Protein AF-A0A3B9XZJ1-F1 (afdb_monomer_lite)

Structure (mmCIF, N/CA/C/O backbone):
data_AF-A0A3B9XZJ1-F1
#
_entry.id   AF-A0A3B9XZJ1-F1
#
loop_
_atom_site.group_PDB
_atom_site.id
_atom_site.type_symbol
_atom_site.label_atom_id
_atom_site.label_alt_id
_atom_site.label_comp_id
_atom_site.label_asym_id
_atom_site.label_entity_id
_atom_site.label_seq_id
_atom_site.pdbx_PDB_ins_code
_atom_site.Cartn_x
_atom_site.Cartn_y
_atom_site.Cartn_z
_atom_site.occupancy
_atom_site.B_iso_or_equiv
_atom_site.auth_seq_id
_atom_site.auth_comp_id
_atom_site.auth_asym_id
_atom_site.auth_atom_id
_atom_site.pdbx_PDB_model_num
ATOM 1 N N . MET A 1 1 ? 17.328 -3.281 -9.659 1.00 89.75 1 MET A N 1
ATOM 2 C CA . MET A 1 1 ? 15.924 -3.734 -9.726 1.00 89.75 1 MET A CA 1
ATOM 3 C C . MET A 1 1 ? 15.560 -4.696 -8.601 1.00 89.75 1 MET A C 1
ATOM 5 O O . MET A 1 1 ? 14.500 -4.524 -8.029 1.00 89.75 1 MET A O 1
ATOM 9 N N . GLU A 1 2 ? 16.414 -5.656 -8.232 1.00 94.19 2 GLU A N 1
ATOM 10 C CA . GLU A 1 2 ? 16.095 -6.655 -7.195 1.00 94.19 2 GLU A CA 1
ATOM 11 C C . GLU A 1 2 ? 15.590 -6.077 -5.868 1.00 94.19 2 GLU A C 1
ATOM 13 O O . GLU A 1 2 ? 14.453 -6.341 -5.490 1.00 94.19 2 GLU A O 1
ATOM 18 N N . ARG A 1 3 ? 16.364 -5.189 -5.233 1.00 94.12 3 ARG A N 1
ATOM 19 C CA . ARG A 1 3 ? 15.936 -4.498 -4.004 1.00 94.12 3 ARG A CA 1
ATOM 20 C C . ARG A 1 3 ? 14.656 -3.671 -4.178 1.00 94.12 3 ARG A C 1
ATOM 22 O O . ARG A 1 3 ? 13.879 -3.531 -3.246 1.00 94.12 3 ARG A O 1
ATOM 29 N N . VAL A 1 4 ? 14.434 -3.100 -5.362 1.00 94.94 4 VAL A N 1
ATOM 30 C CA . VAL A 1 4 ? 13.200 -2.350 -5.646 1.00 94.94 4 VAL A CA 1
ATOM 31 C C . VAL A 1 4 ? 12.011 -3.301 -5.710 1.00 94.94 4 VAL A C 1
ATOM 33 O O . VAL A 1 4 ? 10.967 -3.004 -5.145 1.00 94.94 4 VAL A O 1
ATOM 36 N N . TYR A 1 5 ? 12.180 -4.454 -6.353 1.00 95.69 5 TYR A N 1
ATOM 37 C CA . TYR A 1 5 ? 11.147 -5.474 -6.446 1.00 95.69 5 TYR A CA 1
ATOM 38 C C . TYR A 1 5 ? 10.792 -6.058 -5.072 1.00 95.69 5 TYR A C 1
ATOM 40 O O . TYR A 1 5 ? 9.610 -6.173 -4.756 1.00 95.69 5 TYR A O 1
ATOM 48 N N . SER A 1 6 ? 11.789 -6.353 -4.227 1.00 92.31 6 SER A N 1
ATOM 49 C CA . SER A 1 6 ? 11.541 -6.877 -2.876 1.00 92.31 6 SER A CA 1
ATOM 50 C C . SER A 1 6 ? 10.762 -5.890 -2.004 1.00 92.31 6 SER A C 1
ATOM 52 O O . SER A 1 6 ? 9.896 -6.301 -1.245 1.00 92.31 6 SER A O 1
ATOM 54 N N . LEU A 1 7 ? 11.020 -4.588 -2.159 1.00 91.31 7 LEU A N 1
ATOM 55 C CA . LEU A 1 7 ? 10.321 -3.515 -1.443 1.00 91.31 7 LEU A CA 1
ATOM 56 C C . LEU A 1 7 ? 9.005 -3.078 -2.110 1.00 91.31 7 LEU A C 1
ATOM 58 O O . LEU A 1 7 ? 8.330 -2.193 -1.598 1.00 91.31 7 LEU A O 1
ATOM 62 N N . GLY A 1 8 ? 8.659 -3.633 -3.275 1.00 94.06 8 GLY A N 1
ATOM 63 C CA . GLY A 1 8 ? 7.511 -3.185 -4.063 1.00 94.06 8 GLY A CA 1
ATOM 64 C C . GLY A 1 8 ? 7.582 -1.710 -4.481 1.00 94.06 8 GLY A C 1
ATOM 65 O O . GLY A 1 8 ? 6.564 -1.019 -4.515 1.00 94.06 8 GLY A O 1
ATOM 66 N N . GLY A 1 9 ? 8.789 -1.204 -4.746 1.00 94.94 9 GLY A N 1
ATOM 67 C CA . GLY A 1 9 ? 9.051 0.191 -5.101 1.00 94.94 9 GLY A CA 1
ATOM 68 C C . GLY A 1 9 ? 9.010 0.475 -6.607 1.00 94.94 9 GLY A C 1
ATOM 69 O O . GLY A 1 9 ? 8.542 -0.333 -7.411 1.00 94.94 9 GLY A O 1
ATOM 70 N N . ILE A 1 10 ? 9.554 1.634 -6.987 1.00 96.38 10 ILE A N 1
ATOM 71 C CA . ILE A 1 10 ? 9.742 2.058 -8.380 1.00 96.38 10 ILE A CA 1
ATOM 72 C C . ILE A 1 10 ? 11.226 2.138 -8.735 1.00 96.38 10 ILE A C 1
ATOM 74 O O . ILE A 1 10 ? 12.040 2.646 -7.964 1.00 96.38 10 ILE A O 1
ATOM 78 N N . TYR A 1 11 ? 11.579 1.640 -9.918 1.00 96.12 11 TYR A N 1
ATOM 79 C CA . TYR A 1 11 ? 12.884 1.849 -10.529 1.00 96.12 11 TYR A CA 1
ATOM 80 C C . TYR A 1 11 ? 12.719 2.791 -11.718 1.00 96.12 11 TYR A C 1
ATOM 82 O O . TYR A 1 11 ? 12.071 2.437 -12.701 1.00 96.12 11 TYR A O 1
ATOM 90 N N . THR A 1 12 ? 13.305 3.982 -11.629 1.00 94.00 12 THR A N 1
ATOM 91 C CA . THR A 1 12 ? 13.293 4.961 -12.721 1.00 94.00 12 THR A CA 1
ATOM 92 C C . THR A 1 12 ? 14.631 4.929 -13.442 1.00 94.00 12 THR A C 1
ATOM 94 O O . THR A 1 12 ? 15.669 5.198 -12.839 1.00 94.00 12 THR A O 1
ATOM 97 N N . LEU A 1 13 ? 14.608 4.596 -14.729 1.00 89.75 13 LEU A N 1
ATOM 98 C CA . LEU A 1 13 ? 15.771 4.626 -15.603 1.00 89.75 13 LEU A CA 1
ATOM 99 C C . LEU A 1 13 ? 15.683 5.841 -16.525 1.00 89.75 13 LEU A C 1
ATOM 101 O O . LEU A 1 13 ? 14.792 5.912 -17.369 1.00 89.75 13 LEU A O 1
ATOM 105 N N . ASN A 1 14 ? 16.648 6.748 -16.401 1.00 86.62 14 ASN A N 1
ATOM 106 C CA . ASN A 1 14 ? 16.877 7.795 -17.390 1.00 86.62 14 ASN A CA 1
ATOM 107 C C . ASN A 1 14 ? 17.861 7.276 -18.436 1.00 86.62 14 ASN A C 1
ATOM 109 O O . ASN A 1 14 ? 18.993 6.919 -18.099 1.00 86.62 14 ASN A O 1
ATOM 113 N N . LEU A 1 15 ? 17.422 7.211 -19.692 1.00 81.38 15 LEU A N 1
ATOM 114 C CA . LEU A 1 15 ? 18.265 6.815 -20.810 1.00 81.38 15 LEU A CA 1
ATOM 115 C C . LEU A 1 15 ? 18.537 8.018 -21.707 1.00 81.38 15 LEU A C 1
ATOM 117 O O . LEU A 1 15 ? 17.636 8.584 -22.325 1.00 81.38 15 LEU A O 1
ATOM 121 N N . HIS A 1 16 ? 19.814 8.351 -21.809 1.00 79.56 16 HIS A N 1
ATOM 122 C CA . HIS A 1 16 ? 20.317 9.320 -22.762 1.00 79.56 16 HIS A CA 1
ATOM 123 C C . HIS A 1 16 ? 20.375 8.674 -24.160 1.00 79.56 16 HIS A C 1
ATOM 125 O O . HIS A 1 16 ? 21.035 7.632 -24.305 1.00 79.56 16 HIS A O 1
ATOM 131 N N . PRO A 1 17 ? 19.687 9.227 -25.180 1.00 72.44 17 PRO A N 1
ATOM 132 C CA . PRO A 1 17 ? 19.643 8.659 -26.530 1.00 72.44 17 PRO A CA 1
ATOM 133 C C . PRO A 1 17 ? 21.033 8.369 -27.101 1.00 72.44 17 PRO A C 1
ATOM 135 O O . PRO A 1 17 ? 21.252 7.327 -27.719 1.00 72.44 17 PRO A O 1
ATOM 138 N N . GLU A 1 18 ? 22.002 9.235 -26.810 1.00 75.75 18 GLU A N 1
ATOM 13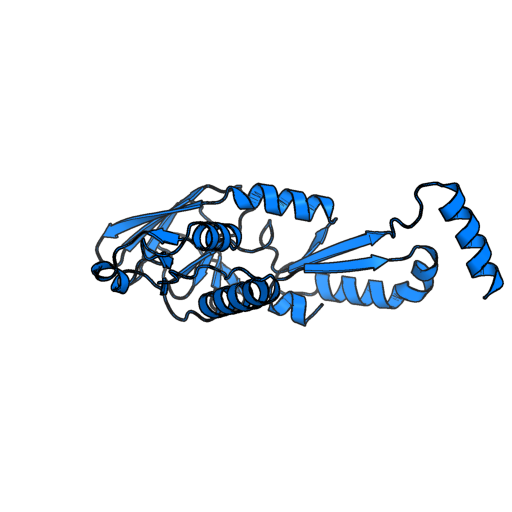9 C CA . GLU A 1 18 ? 23.375 9.142 -27.294 1.00 75.75 18 GLU A CA 1
ATOM 140 C C . GLU A 1 18 ? 24.165 7.964 -26.698 1.00 75.75 18 GLU A C 1
ATOM 142 O O . GLU A 1 18 ? 25.198 7.568 -27.232 1.00 75.75 18 GLU A O 1
ATOM 147 N N . ARG A 1 19 ? 23.663 7.352 -25.618 1.00 72.88 19 ARG A N 1
ATOM 148 C CA . ARG A 1 19 ? 24.242 6.151 -24.989 1.00 72.88 19 ARG A CA 1
ATOM 149 C C . ARG A 1 19 ? 23.364 4.915 -25.146 1.00 72.88 19 ARG A C 1
ATOM 151 O O . ARG A 1 19 ? 23.738 3.845 -24.665 1.00 72.88 19 ARG A O 1
ATOM 158 N N . ALA A 1 20 ? 22.224 5.023 -25.829 1.00 72.31 20 ALA A N 1
ATOM 159 C CA . ALA A 1 20 ? 21.247 3.942 -25.924 1.00 72.31 20 ALA A CA 1
ATOM 160 C C . ALA A 1 20 ? 21.841 2.656 -26.524 1.00 72.31 20 ALA A C 1
ATOM 162 O O . ALA A 1 20 ? 21.553 1.561 -26.039 1.00 72.31 20 ALA A O 1
ATOM 163 N N . LEU A 1 21 ? 22.721 2.778 -27.526 1.00 77.75 21 LEU A N 1
ATOM 164 C CA . LEU A 1 21 ? 23.397 1.629 -28.139 1.00 77.75 21 LEU A CA 1
ATOM 165 C C . LEU A 1 21 ? 24.365 0.945 -27.165 1.00 77.75 21 LEU A C 1
ATOM 167 O O . LEU A 1 21 ? 24.301 -0.273 -26.998 1.00 77.75 21 LEU A O 1
ATOM 171 N N . SER A 1 22 ? 25.196 1.719 -26.464 1.00 82.50 22 SER A N 1
ATOM 172 C CA . SER A 1 22 ? 26.144 1.203 -25.467 1.00 82.50 22 SER A CA 1
ATOM 173 C C . SER A 1 22 ? 25.439 0.597 -24.249 1.00 82.50 22 SER A C 1
ATOM 175 O O . SER A 1 22 ? 25.924 -0.364 -23.657 1.00 82.50 22 SER A O 1
ATOM 177 N N . CYS A 1 23 ? 24.262 1.114 -23.892 1.00 86.81 23 CYS A N 1
ATOM 178 C CA . CYS A 1 23 ? 23.445 0.613 -22.789 1.00 86.81 23 CYS A CA 1
ATOM 179 C C . CYS A 1 23 ? 22.487 -0.519 -23.192 1.00 86.81 23 CYS A C 1
ATOM 181 O O . CYS A 1 23 ? 21.826 -1.078 -22.315 1.00 86.81 23 CYS A O 1
ATOM 183 N N . LYS A 1 24 ? 22.414 -0.904 -24.476 1.00 87.31 24 LYS A N 1
ATOM 184 C CA . LYS A 1 24 ? 21.494 -1.946 -24.964 1.00 87.31 24 LYS A CA 1
ATOM 185 C C . LYS A 1 24 ? 21.589 -3.259 -24.166 1.00 87.31 24 LYS A C 1
ATOM 187 O O . LYS A 1 24 ? 20.532 -3.761 -23.779 1.00 87.31 24 LYS A O 1
ATOM 192 N N . PRO A 1 25 ? 22.781 -3.813 -23.855 1.00 91.62 25 PRO A N 1
ATOM 193 C CA . PRO A 1 25 ? 22.873 -5.046 -23.067 1.00 91.62 25 PRO A CA 1
ATOM 194 C C . PRO A 1 25 ? 22.336 -4.891 -21.636 1.00 91.62 25 PRO A C 1
ATOM 196 O O . PRO A 1 25 ? 21.664 -5.785 -21.118 1.00 91.62 25 PRO A O 1
ATOM 199 N N . ALA A 1 26 ? 22.586 -3.738 -21.007 1.00 91.25 26 ALA A N 1
ATOM 200 C CA . ALA A 1 26 ? 22.103 -3.444 -19.660 1.00 91.25 26 ALA A CA 1
ATOM 201 C C . ALA A 1 26 ? 20.575 -3.276 -19.638 1.00 91.25 26 ALA A C 1
ATOM 203 O O . ALA A 1 26 ? 19.903 -3.839 -18.774 1.00 91.25 26 ALA A O 1
ATOM 204 N N . LEU A 1 27 ? 20.015 -2.571 -20.628 1.00 90.81 27 LEU A N 1
ATOM 205 C CA . LEU A 1 27 ? 18.571 -2.406 -20.778 1.00 90.81 27 LEU A CA 1
A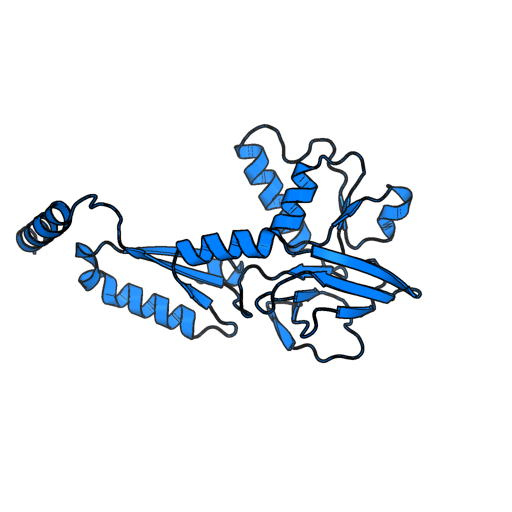TOM 206 C C . LEU A 1 27 ? 17.874 -3.749 -21.036 1.00 90.81 27 LEU A C 1
ATOM 208 O O . LEU A 1 27 ? 16.877 -4.052 -20.388 1.00 90.81 27 LEU A O 1
ATOM 212 N N . ALA A 1 28 ? 18.422 -4.583 -21.925 1.00 93.19 28 ALA A N 1
ATOM 213 C CA . ALA A 1 28 ? 17.888 -5.919 -22.186 1.00 93.19 28 ALA A CA 1
ATOM 214 C C . ALA A 1 28 ? 17.895 -6.794 -20.921 1.00 93.19 28 ALA A C 1
ATOM 216 O O . ALA A 1 28 ? 16.906 -7.464 -20.629 1.00 93.19 28 ALA A O 1
ATOM 217 N N . THR A 1 29 ? 18.973 -6.735 -20.131 1.00 95.19 29 THR A N 1
ATOM 218 C CA . THR A 1 29 ? 19.066 -7.433 -18.838 1.00 95.19 29 THR A CA 1
ATOM 219 C C . THR A 1 29 ? 18.003 -6.944 -17.852 1.00 95.19 29 THR A C 1
ATOM 221 O O . THR A 1 29 ? 17.346 -7.759 -17.208 1.00 95.19 29 THR A O 1
ATOM 224 N N . LEU A 1 30 ? 17.786 -5.629 -17.752 1.00 94.69 30 LEU A N 1
ATOM 225 C CA . LEU A 1 30 ? 16.774 -5.048 -16.865 1.00 94.69 30 LEU A CA 1
ATOM 226 C C . LEU A 1 30 ? 15.349 -5.464 -17.257 1.00 94.69 30 LEU A C 1
ATOM 228 O O . LEU A 1 30 ? 14.573 -5.872 -16.393 1.00 94.69 30 LEU A O 1
ATOM 232 N N . LEU A 1 31 ? 15.015 -5.383 -18.547 1.00 94.25 31 LEU A N 1
ATOM 233 C CA . LEU A 1 31 ? 13.702 -5.778 -19.064 1.00 94.25 31 LEU A CA 1
ATOM 234 C C . LEU A 1 31 ? 13.463 -7.281 -18.885 1.00 94.25 31 LEU A C 1
ATOM 236 O O . LEU A 1 31 ? 12.390 -7.684 -18.441 1.00 94.25 31 LEU A O 1
ATOM 240 N N . SER A 1 32 ? 14.483 -8.103 -19.147 1.00 96.06 32 SER A N 1
ATOM 241 C CA . SER A 1 32 ? 14.432 -9.545 -18.894 1.00 96.06 32 SER A CA 1
ATOM 242 C C . SER A 1 32 ? 14.222 -9.850 -17.409 1.00 96.06 32 SER A C 1
ATOM 244 O O . SER A 1 32 ? 13.374 -10.671 -17.064 1.00 96.06 32 SER A O 1
ATOM 246 N N . TYR A 1 33 ? 14.925 -9.153 -16.508 1.00 95.62 33 TYR A N 1
ATOM 247 C CA . TYR A 1 33 ? 14.705 -9.296 -15.068 1.00 95.62 33 TYR A CA 1
ATOM 248 C C . TYR A 1 33 ? 13.251 -8.983 -14.695 1.00 95.62 33 TYR A C 1
ATOM 250 O O . TYR A 1 33 ? 12.630 -9.773 -13.989 1.00 95.62 33 TYR A O 1
ATOM 258 N N . ALA A 1 34 ? 12.715 -7.852 -15.169 1.00 95.62 34 ALA A N 1
ATOM 259 C CA . ALA A 1 34 ? 11.364 -7.393 -14.849 1.00 95.62 34 ALA A CA 1
ATOM 260 C C . ALA A 1 34 ? 10.276 -8.348 -15.365 1.00 95.62 34 ALA A C 1
ATOM 262 O O . ALA A 1 34 ? 9.304 -8.595 -14.658 1.00 95.62 34 ALA A O 1
ATOM 263 N N . HIS A 1 35 ? 10.462 -8.916 -16.561 1.00 95.75 35 HIS A N 1
ATOM 264 C CA . HIS A 1 35 ? 9.526 -9.869 -17.159 1.00 95.75 35 HIS A CA 1
ATOM 265 C C . HIS A 1 35 ? 9.517 -11.227 -16.443 1.00 95.75 35 HIS A C 1
ATOM 267 O O . HIS A 1 35 ? 8.472 -11.849 -16.302 1.00 95.75 35 HIS A O 1
ATOM 273 N N . ASN A 1 36 ? 10.672 -11.676 -15.949 1.00 95.94 36 ASN A N 1
ATOM 274 C CA . ASN A 1 36 ? 10.839 -12.996 -15.337 1.00 95.94 36 ASN A CA 1
ATOM 275 C C . ASN A 1 36 ? 10.629 -12.980 -13.811 1.00 95.94 36 ASN A C 1
ATOM 277 O O . ASN A 1 36 ? 11.353 -13.659 -13.072 1.00 95.94 36 ASN A O 1
ATOM 281 N N . ARG A 1 37 ? 9.720 -12.141 -13.302 1.00 95.69 37 ARG A N 1
ATOM 282 C CA . ARG A 1 37 ? 9.353 -12.099 -11.877 1.00 95.69 37 ARG A CA 1
ATOM 283 C C . ARG A 1 37 ? 8.047 -12.863 -11.620 1.00 95.69 37 ARG A C 1
ATOM 285 O O . ARG A 1 37 ? 7.183 -12.850 -12.488 1.00 95.69 37 ARG A O 1
ATOM 292 N N . PRO A 1 38 ? 7.885 -13.500 -10.441 1.00 93.50 38 PRO A N 1
ATOM 293 C CA . PRO A 1 38 ? 6.649 -14.210 -10.100 1.00 93.50 38 PRO A CA 1
ATOM 294 C C . PRO A 1 38 ? 5.407 -13.314 -10.095 1.00 93.50 38 PRO A C 1
ATOM 296 O O . PRO A 1 38 ? 4.354 -13.725 -10.568 1.00 93.50 38 PRO A O 1
ATOM 299 N N . LEU A 1 39 ? 5.544 -12.088 -9.580 1.00 95.56 39 LEU A N 1
ATOM 300 C CA . LEU A 1 39 ? 4.532 -11.044 -9.695 1.00 95.56 39 LEU A CA 1
ATOM 301 C C . LEU A 1 39 ? 5.000 -10.008 -10.720 1.00 95.56 39 LEU A C 1
ATOM 303 O O . LEU A 1 39 ? 6.202 -9.724 -10.798 1.00 95.56 39 LEU A O 1
ATOM 307 N N . PRO A 1 40 ? 4.080 -9.430 -11.505 1.00 96.56 40 PRO A N 1
ATOM 308 C CA . PRO A 1 40 ? 4.455 -8.582 -12.620 1.00 96.56 40 PRO A CA 1
ATOM 309 C C . PRO A 1 40 ? 5.045 -7.244 -12.158 1.00 96.56 40 PRO A C 1
ATOM 311 O O . PRO A 1 40 ? 4.796 -6.748 -11.052 1.00 96.56 40 PRO A O 1
ATOM 314 N N . VAL A 1 41 ? 5.866 -6.668 -13.036 1.00 98.00 41 VAL A N 1
ATOM 315 C CA . VAL A 1 41 ? 6.420 -5.320 -12.900 1.00 98.00 41 VAL A CA 1
ATOM 316 C C . VAL A 1 41 ? 5.715 -4.402 -13.888 1.00 98.00 41 VAL A C 1
ATOM 318 O O . VAL A 1 41 ? 5.778 -4.616 -15.101 1.00 98.00 41 VAL A O 1
ATOM 321 N N . TRP A 1 42 ? 5.122 -3.327 -13.376 1.00 97.81 42 TRP A N 1
ATOM 322 C CA . TRP A 1 42 ? 4.431 -2.339 -14.188 1.00 97.81 42 TRP A CA 1
ATOM 323 C C . TRP A 1 42 ? 5.440 -1.498 -14.971 1.00 97.81 42 TRP A C 1
ATOM 325 O O . TRP A 1 42 ? 6.049 -0.569 -14.437 1.00 97.81 42 TRP A O 1
ATOM 335 N N . SER A 1 43 ? 5.650 -1.852 -16.237 1.00 95.81 43 SER A N 1
ATOM 336 C CA . SER A 1 43 ? 6.518 -1.104 -17.151 1.00 95.81 43 SER A CA 1
ATOM 337 C C . SER A 1 43 ? 5.728 0.044 -17.769 1.00 95.81 43 SER A C 1
ATOM 339 O O . SER A 1 43 ? 4.750 -0.193 -18.475 1.00 95.81 43 SER A O 1
ATOM 341 N N . THR A 1 44 ? 6.109 1.282 -17.461 1.00 94.44 44 THR A N 1
ATOM 342 C CA . THR A 1 44 ? 5.243 2.445 -17.693 1.00 94.44 44 THR A CA 1
ATOM 343 C C . THR A 1 44 ? 6.027 3.755 -17.850 1.00 94.44 44 THR A C 1
ATOM 345 O O . THR A 1 44 ? 7.257 3.772 -17.776 1.00 94.44 44 THR A O 1
ATOM 348 N N . HIS A 1 45 ? 5.331 4.875 -18.057 1.00 91.81 45 HIS A N 1
ATOM 349 C CA . HIS A 1 45 ? 5.919 6.215 -18.031 1.00 91.81 45 HIS A CA 1
ATOM 350 C C . HIS A 1 45 ? 5.706 6.902 -16.674 1.00 91.81 45 HIS A C 1
ATOM 352 O O . HIS A 1 45 ? 4.732 6.648 -15.966 1.00 91.81 45 HIS A O 1
ATOM 358 N N . LEU A 1 46 ? 6.565 7.873 -16.337 1.00 93.69 46 LEU A N 1
ATO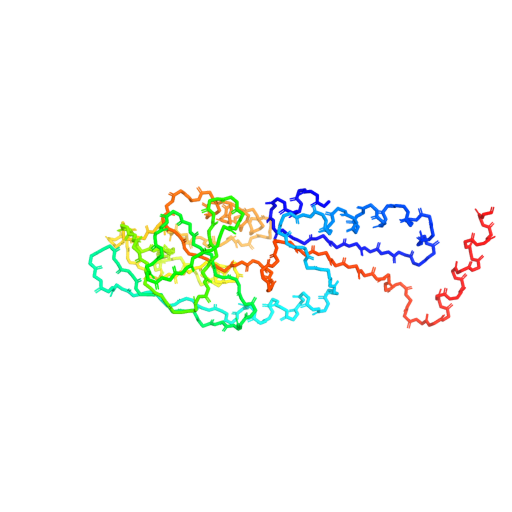M 359 C CA . LEU A 1 46 ? 6.413 8.671 -15.110 1.00 93.69 46 LEU A CA 1
ATOM 360 C C . LEU A 1 46 ? 5.079 9.433 -15.042 1.00 93.69 46 LEU A C 1
ATOM 362 O O . LEU A 1 46 ? 4.537 9.616 -13.954 1.00 93.69 46 LEU A O 1
ATOM 366 N N . LYS A 1 47 ? 4.517 9.841 -16.189 1.00 94.12 47 LYS A N 1
ATOM 367 C CA . LYS A 1 47 ? 3.190 10.480 -16.242 1.00 94.12 47 LYS A CA 1
ATOM 368 C C . LYS A 1 47 ? 2.083 9.546 -15.740 1.00 94.12 47 LYS A C 1
ATOM 370 O O . LYS A 1 47 ? 1.181 9.993 -15.039 1.00 94.12 47 LYS A O 1
ATOM 375 N N . ASP A 1 48 ? 2.180 8.258 -16.064 1.00 96.06 48 ASP A N 1
ATOM 376 C CA . ASP A 1 48 ? 1.173 7.261 -15.713 1.00 96.06 48 ASP A CA 1
ATOM 377 C C . ASP A 1 48 ? 1.316 6.895 -14.234 1.00 96.06 48 ASP A C 1
ATOM 379 O O . ASP A 1 48 ? 0.316 6.776 -13.534 1.00 96.06 48 ASP A O 1
ATOM 383 N N . VAL A 1 49 ? 2.554 6.840 -13.724 1.00 96.31 49 VAL A N 1
ATOM 384 C CA . VAL A 1 49 ? 2.837 6.748 -12.282 1.00 96.31 49 VAL A CA 1
ATOM 385 C C . VAL A 1 49 ? 2.204 7.916 -11.528 1.00 96.31 49 VAL A C 1
ATOM 387 O O . VAL A 1 49 ? 1.501 7.703 -10.544 1.00 96.31 49 VAL A O 1
ATOM 390 N N . ALA A 1 50 ? 2.406 9.151 -11.991 1.00 95.94 50 ALA A N 1
ATOM 391 C CA . ALA A 1 50 ? 1.816 10.326 -11.356 1.00 95.94 50 ALA A CA 1
ATOM 392 C C . ALA A 1 50 ? 0.279 10.288 -11.387 1.00 95.94 50 ALA A C 1
ATOM 394 O O . ALA A 1 50 ? -0.367 10.640 -10.400 1.00 95.94 50 ALA A O 1
ATOM 395 N N . GLN A 1 51 ? -0.315 9.843 -12.498 1.00 97.44 51 GLN A N 1
ATOM 396 C CA . GLN A 1 51 ? -1.763 9.682 -12.606 1.00 97.44 51 GLN A CA 1
ATOM 397 C C . GLN A 1 51 ? -2.288 8.595 -11.663 1.00 97.44 51 GLN A C 1
ATOM 399 O O . GLN A 1 51 ? -3.313 8.799 -11.016 1.00 97.44 51 GLN A O 1
ATOM 404 N N . TRP A 1 52 ? -1.563 7.484 -11.532 1.00 97.75 52 TRP A N 1
ATOM 405 C CA . TRP A 1 52 ? -1.903 6.413 -10.603 1.00 97.75 52 TRP A CA 1
ATOM 406 C C . TRP A 1 52 ? -1.901 6.887 -9.150 1.00 97.75 52 TRP A C 1
ATOM 408 O O . TRP A 1 52 ? -2.849 6.615 -8.427 1.00 97.75 52 TRP A O 1
ATOM 418 N N . TRP A 1 53 ? -0.898 7.654 -8.717 1.00 96.12 53 TRP A N 1
ATOM 419 C CA . TRP A 1 53 ? -0.881 8.182 -7.348 1.00 96.12 53 TRP A CA 1
ATOM 420 C C . TRP A 1 53 ? -2.031 9.159 -7.073 1.00 96.12 53 TRP A C 1
ATOM 422 O O . TRP A 1 53 ? -2.597 9.146 -5.980 1.00 96.12 53 TRP A O 1
ATOM 432 N N . LYS A 1 54 ? -2.447 9.953 -8.070 1.00 96.38 54 LYS A N 1
ATOM 433 C CA . LYS A 1 54 ? -3.662 10.780 -7.967 1.00 96.38 54 LYS A CA 1
ATOM 434 C C . LYS A 1 54 ? -4.918 9.926 -7.835 1.00 96.38 54 LYS A C 1
ATOM 436 O O . LYS A 1 54 ? -5.735 10.206 -6.967 1.00 96.38 54 LYS A O 1
ATOM 441 N N . GLU A 1 55 ? -5.059 8.889 -8.654 1.00 96.81 55 GLU A N 1
ATOM 442 C CA . GLU A 1 55 ? -6.168 7.935 -8.570 1.00 96.81 55 GLU A CA 1
ATOM 443 C C . GLU A 1 55 ? -6.210 7.251 -7.191 1.00 96.81 55 GLU A C 1
ATOM 445 O O . GLU A 1 55 ? -7.208 7.345 -6.476 1.00 96.81 55 GLU A O 1
ATOM 450 N N . ARG A 1 56 ? -5.087 6.666 -6.767 1.00 96.69 56 ARG A N 1
ATOM 451 C CA . ARG A 1 56 ? -4.930 5.943 -5.500 1.00 96.69 56 ARG A CA 1
ATOM 452 C C . ARG A 1 56 ? -5.135 6.824 -4.267 1.00 96.69 56 ARG A C 1
ATOM 454 O O . ARG A 1 56 ? -5.612 6.334 -3.252 1.00 96.69 56 ARG A O 1
ATOM 461 N N . SER A 1 57 ? -4.853 8.129 -4.345 1.00 94.44 57 SER A N 1
ATOM 462 C CA . SER A 1 57 ? -5.108 9.073 -3.240 1.00 94.44 57 SER A CA 1
ATOM 463 C C . SER A 1 57 ? -6.582 9.157 -2.823 1.00 94.44 57 SER A C 1
ATOM 465 O O . SER A 1 57 ? -6.886 9.616 -1.719 1.00 94.44 57 SER A O 1
ATOM 467 N N . GLN A 1 58 ? -7.502 8.716 -3.686 1.00 95.12 58 GLN A N 1
ATOM 468 C CA . GLN A 1 58 ? -8.938 8.679 -3.408 1.00 95.12 58 GLN A CA 1
ATOM 469 C C . GLN A 1 58 ? -9.382 7.367 -2.750 1.00 95.12 58 GLN A C 1
ATOM 471 O O . GLN A 1 58 ? -10.540 7.250 -2.362 1.00 95.12 58 GLN A O 1
ATOM 476 N N . PHE A 1 59 ? -8.492 6.377 -2.625 1.00 97.12 59 PHE A N 1
ATOM 477 C CA . PHE A 1 59 ? -8.877 5.052 -2.156 1.00 97.12 59 PHE A CA 1
ATOM 478 C C . PHE A 1 59 ? -9.124 5.048 -0.656 1.00 97.12 59 PHE A C 1
ATOM 480 O O . PHE A 1 59 ? -8.337 5.604 0.108 1.00 97.12 59 PHE A O 1
ATOM 487 N N . ARG A 1 60 ? -10.210 4.415 -0.223 1.00 96.50 60 ARG A N 1
ATOM 488 C CA . ARG A 1 60 ? -10.583 4.329 1.192 1.00 96.50 60 ARG A CA 1
ATOM 489 C C . ARG A 1 60 ? -11.047 2.925 1.529 1.00 96.50 60 ARG A C 1
ATOM 491 O O . ARG A 1 60 ? -11.678 2.268 0.707 1.00 96.50 60 ARG A O 1
ATOM 498 N N . PHE A 1 61 ? -10.759 2.511 2.755 1.00 97.50 61 PHE A N 1
ATOM 499 C CA . PHE A 1 61 ? -11.404 1.373 3.391 1.00 97.50 61 PHE A CA 1
ATOM 500 C C . PHE A 1 61 ? -12.400 1.880 4.426 1.00 97.50 61 PHE A C 1
ATOM 502 O O . PHE A 1 61 ? -12.066 2.736 5.247 1.00 97.50 61 PHE A O 1
ATOM 509 N N . GLU A 1 62 ? -13.580 1.289 4.423 1.00 97.50 62 GLU A N 1
ATOM 510 C CA . GLU A 1 62 ? -14.551 1.364 5.498 1.00 97.50 62 GLU A CA 1
ATOM 511 C C . GLU A 1 62 ? -14.603 -0.009 6.162 1.00 97.50 62 GLU A C 1
ATOM 513 O O . GLU A 1 62 ? -14.830 -1.026 5.506 1.00 97.50 62 GLU A O 1
ATOM 518 N N . ILE A 1 63 ? -14.308 -0.047 7.461 1.00 97.88 63 ILE A N 1
ATOM 519 C CA . ILE A 1 63 ? -14.248 -1.285 8.236 1.00 97.88 63 ILE A CA 1
ATOM 520 C C . ILE A 1 63 ? -15.195 -1.131 9.414 1.00 97.88 63 ILE A C 1
ATOM 522 O O . ILE A 1 63 ? -15.059 -0.210 10.221 1.00 97.88 63 ILE A O 1
ATOM 526 N N . SER A 1 64 ? -16.169 -2.029 9.504 1.00 96.88 64 SER A N 1
ATOM 527 C CA . SER A 1 64 ? -17.188 -2.012 10.549 1.00 96.88 64 SER A CA 1
ATOM 528 C C . SER A 1 64 ? -17.327 -3.391 11.195 1.00 96.88 64 SER A C 1
ATOM 530 O O . SER A 1 64 ? -17.130 -4.410 10.530 1.00 96.88 64 SER A O 1
ATOM 532 N N . PRO A 1 65 ? -17.618 -3.462 12.504 1.00 96.62 65 PRO A N 1
ATOM 533 C CA . PRO A 1 65 ? -17.853 -4.738 13.163 1.00 96.62 65 PRO A CA 1
ATOM 534 C C . PRO A 1 65 ? -19.163 -5.352 12.658 1.00 96.62 65 PRO A C 1
ATOM 536 O O . PRO A 1 65 ? -20.194 -4.683 12.637 1.00 96.62 65 PRO A O 1
ATOM 539 N N . GLU A 1 66 ? -19.132 -6.633 12.300 1.00 95.94 66 GLU A N 1
ATOM 540 C CA . GLU A 1 66 ? -20.328 -7.393 11.913 1.00 95.94 66 GLU A CA 1
ATOM 541 C C . GLU A 1 66 ? -20.741 -8.391 13.004 1.00 95.94 66 GLU A C 1
ATOM 543 O O . GLU A 1 66 ? -21.925 -8.556 13.292 1.00 95.94 66 GLU A O 1
ATOM 548 N N . ALA A 1 67 ? -19.762 -9.028 13.652 1.00 95.12 67 ALA A N 1
ATOM 549 C CA . ALA A 1 67 ? -19.937 -9.932 14.789 1.00 95.12 67 ALA A CA 1
ATOM 550 C C . ALA A 1 67 ? -18.618 -10.005 15.597 1.00 95.12 67 ALA A C 1
ATOM 552 O O . ALA A 1 67 ? -17.622 -9.403 15.184 1.00 95.12 67 ALA A O 1
ATOM 553 N N . PRO A 1 68 ? -18.554 -10.713 16.743 1.00 94.50 68 PRO A N 1
ATOM 554 C CA . PRO A 1 68 ? -17.284 -10.937 17.432 1.00 94.50 68 PRO A CA 1
ATOM 555 C C . PRO A 1 68 ? -16.236 -11.527 16.482 1.00 94.50 68 PRO A C 1
ATOM 557 O O . PRO A 1 68 ? -16.505 -12.517 15.805 1.00 94.50 68 PRO A O 1
ATOM 560 N N . ASN A 1 69 ? -15.061 -10.898 16.429 1.00 95.69 69 ASN A N 1
ATOM 561 C CA . ASN A 1 69 ? -13.944 -11.245 15.545 1.00 95.69 69 ASN A CA 1
ATOM 562 C C . ASN A 1 69 ? -14.272 -11.248 14.039 1.00 95.69 69 ASN A C 1
ATOM 564 O O . ASN A 1 69 ? -13.532 -11.844 13.261 1.00 95.69 69 ASN A O 1
ATOM 568 N N . ARG A 1 70 ? -15.363 -10.595 13.615 1.00 97.62 70 ARG A N 1
ATOM 569 C CA . ARG A 1 70 ? -15.768 -10.493 12.207 1.00 97.62 70 ARG A CA 1
ATOM 570 C C . ARG A 1 70 ? -16.007 -9.046 11.816 1.00 97.62 70 ARG A C 1
ATOM 572 O O . ARG A 1 70 ? -16.744 -8.315 12.485 1.00 97.62 70 ARG A O 1
ATOM 579 N N . TRP A 1 71 ? -15.404 -8.655 10.703 1.00 98.12 71 TRP A N 1
ATOM 580 C CA . TRP A 1 71 ? -15.389 -7.283 10.221 1.00 98.12 71 TRP A CA 1
ATOM 581 C C . TRP A 1 71 ? -15.872 -7.234 8.780 1.00 98.12 71 TRP A C 1
ATOM 583 O O . TRP A 1 71 ? -15.354 -7.941 7.917 1.00 98.12 71 TRP A O 1
ATOM 593 N N . ARG A 1 72 ? -16.844 -6.365 8.516 1.00 98.00 72 ARG A N 1
ATOM 594 C CA . ARG A 1 72 ? -17.260 -6.009 7.164 1.00 98.00 72 ARG A CA 1
ATOM 595 C C . ARG A 1 72 ? -16.303 -4.960 6.621 1.00 98.00 72 ARG A C 1
ATOM 597 O O . ARG A 1 72 ? -16.060 -3.948 7.277 1.00 98.00 72 ARG A O 1
ATOM 604 N N . VAL A 1 73 ? -15.779 -5.221 5.431 1.00 98.12 73 VAL A N 1
ATOM 605 C CA . VAL A 1 73 ? -14.800 -4.392 4.733 1.00 98.12 73 VAL A CA 1
ATOM 606 C C . VAL A 1 73 ? -15.403 -3.936 3.417 1.00 98.12 73 VAL A C 1
ATOM 608 O O . VAL A 1 73 ? -15.818 -4.761 2.603 1.00 98.12 73 VAL A O 1
ATOM 611 N N . GLU A 1 74 ? -15.395 -2.631 3.190 1.00 98.12 74 GLU A N 1
ATOM 612 C CA . GLU A 1 74 ? -15.787 -2.015 1.928 1.00 98.12 74 GLU A CA 1
ATOM 613 C C . GLU A 1 74 ? -14.666 -1.096 1.442 1.00 98.12 74 GLU A C 1
ATOM 615 O O . GLU A 1 74 ? -14.210 -0.199 2.149 1.00 98.12 74 GLU A O 1
ATOM 620 N N . ALA A 1 75 ? -14.177 -1.343 0.232 1.00 98.00 75 ALA A N 1
ATOM 621 C CA . ALA A 1 75 ? -13.102 -0.589 -0.385 1.00 98.00 75 ALA A CA 1
ATOM 622 C C . ALA A 1 75 ? -13.656 0.313 -1.489 1.00 98.00 75 ALA A C 1
ATOM 624 O O . ALA A 1 75 ? -14.054 -0.145 -2.562 1.00 98.00 75 ALA A O 1
ATOM 625 N N . THR A 1 76 ? -13.612 1.621 -1.260 1.00 97.88 76 THR A N 1
ATOM 626 C CA . THR A 1 76 ? -13.870 2.611 -2.306 1.00 97.88 76 THR A CA 1
ATOM 627 C C . THR A 1 76 ? -12.590 2.796 -3.107 1.00 97.88 76 THR A C 1
ATOM 629 O O . THR A 1 76 ? -11.657 3.452 -2.651 1.00 97.88 76 THR A O 1
ATOM 632 N N . CYS A 1 77 ? -12.517 2.181 -4.285 1.00 97.56 77 CYS A N 1
ATOM 633 C CA . CYS A 1 77 ? -11.349 2.217 -5.162 1.00 97.56 77 CYS A CA 1
ATOM 634 C C . CYS A 1 77 ? -11.731 1.847 -6.604 1.00 97.56 77 CYS A C 1
ATOM 636 O O . CYS A 1 77 ? -12.858 1.428 -6.880 1.00 97.56 77 CYS A O 1
ATOM 638 N N . THR A 1 78 ? -10.807 2.030 -7.548 1.00 97.38 78 THR A N 1
ATOM 639 C CA . THR A 1 78 ? -11.017 1.604 -8.940 1.00 97.38 78 THR A CA 1
ATOM 640 C C . THR A 1 78 ? -10.751 0.108 -9.099 1.00 97.38 78 THR A C 1
ATOM 642 O O . THR A 1 78 ? -10.061 -0.497 -8.284 1.00 97.38 78 THR A O 1
ATOM 645 N N . ALA A 1 79 ? -11.229 -0.496 -10.193 1.00 96.38 79 ALA A N 1
ATOM 646 C CA . ALA A 1 79 ? -10.984 -1.912 -10.513 1.00 96.38 79 ALA A CA 1
ATOM 647 C C . ALA A 1 79 ? -9.495 -2.277 -10.687 1.00 96.38 79 ALA A C 1
ATOM 649 O O . ALA A 1 79 ? -9.149 -3.449 -10.783 1.00 96.38 79 ALA A O 1
ATOM 650 N N . ARG A 1 80 ? -8.615 -1.272 -10.755 1.00 96.94 80 ARG A N 1
ATOM 651 C CA . ARG A 1 80 ? -7.164 -1.437 -10.873 1.00 96.94 80 ARG A CA 1
ATOM 652 C C . ARG A 1 80 ? -6.482 -1.573 -9.511 1.00 96.94 80 ARG A C 1
ATOM 654 O O . ARG A 1 80 ? -5.284 -1.846 -9.455 1.00 96.94 80 ARG A O 1
ATOM 661 N N . ALA A 1 81 ? -7.198 -1.323 -8.416 1.00 97.69 81 ALA A N 1
ATOM 662 C CA . ALA A 1 81 ? -6.669 -1.455 -7.069 1.00 97.69 81 ALA A CA 1
ATOM 663 C C . ALA A 1 81 ? -6.357 -2.918 -6.743 1.00 97.69 81 ALA A C 1
ATOM 665 O O . ALA A 1 81 ? -7.068 -3.832 -7.141 1.00 97.69 81 ALA A O 1
ATOM 666 N N . THR A 1 82 ? -5.283 -3.134 -5.986 1.00 97.25 82 THR A N 1
ATOM 667 C CA . THR A 1 82 ? -4.977 -4.443 -5.400 1.00 97.25 82 THR A CA 1
ATOM 668 C C . THR A 1 82 ? -5.270 -4.361 -3.913 1.00 97.25 82 THR A C 1
ATOM 670 O O . THR A 1 82 ? -4.669 -3.534 -3.227 1.00 97.25 82 THR A O 1
ATOM 673 N N . LEU A 1 83 ? -6.196 -5.178 -3.422 1.00 97.75 83 LEU A N 1
ATOM 674 C CA . LEU A 1 83 ? -6.537 -5.260 -2.004 1.00 97.75 83 LEU A CA 1
ATOM 675 C C . LEU A 1 83 ? -5.776 -6.431 -1.399 1.00 97.75 83 LEU A C 1
ATOM 677 O O . LEU A 1 83 ? -5.870 -7.554 -1.894 1.00 97.75 83 LEU A O 1
ATOM 681 N N . LEU A 1 84 ? -5.026 -6.161 -0.341 1.00 97.62 84 LEU A N 1
ATOM 682 C CA . LEU A 1 84 ? -4.154 -7.128 0.300 1.00 97.62 84 LEU A CA 1
ATOM 683 C C . LEU A 1 84 ? -4.614 -7.371 1.731 1.00 97.62 84 LEU A C 1
ATOM 685 O O . LEU A 1 84 ? -4.980 -6.439 2.449 1.00 97.62 84 LEU A O 1
ATOM 689 N N . ALA A 1 85 ? -4.598 -8.640 2.118 1.00 97.50 85 ALA A N 1
ATOM 690 C CA . ALA A 1 85 ? -4.859 -9.100 3.468 1.00 97.50 85 ALA A CA 1
ATOM 691 C C . ALA A 1 85 ? -3.658 -9.873 3.995 1.00 97.50 85 ALA A C 1
ATOM 693 O O . ALA A 1 85 ? -3.072 -10.685 3.279 1.00 97.50 85 ALA A O 1
ATOM 694 N N . ARG A 1 86 ? -3.355 -9.664 5.272 1.00 96.44 86 ARG A N 1
ATOM 695 C CA . ARG A 1 86 ? -2.260 -10.304 5.988 1.00 96.44 86 ARG A CA 1
ATOM 696 C C . ARG A 1 86 ? -2.750 -10.843 7.324 1.00 96.44 86 ARG A C 1
ATOM 698 O O . ARG A 1 86 ? -3.511 -10.168 8.011 1.00 96.44 86 ARG A O 1
ATOM 705 N N . HIS A 1 87 ? -2.307 -12.046 7.692 1.00 96.31 87 HIS A N 1
ATOM 706 C CA . HIS A 1 87 ? -2.580 -12.673 8.997 1.00 96.31 87 HIS A CA 1
ATOM 707 C C . HIS A 1 87 ? -4.070 -12.687 9.404 1.00 96.31 87 HIS A C 1
ATOM 709 O O . HIS A 1 87 ? -4.398 -12.600 10.583 1.00 96.31 87 HIS A O 1
ATOM 715 N N . LEU A 1 88 ? -4.979 -12.795 8.431 1.00 96.44 88 LEU A N 1
ATOM 716 C CA . LEU A 1 88 ? -6.426 -12.844 8.647 1.00 96.44 88 LEU A CA 1
ATOM 717 C C . LEU A 1 88 ? -7.099 -13.786 7.652 1.00 96.44 88 LEU A C 1
ATOM 719 O O . LEU A 1 88 ? -6.502 -14.165 6.642 1.00 96.44 88 LEU A O 1
ATOM 723 N N . ILE A 1 89 ? -8.350 -14.150 7.930 1.00 96.81 89 ILE A N 1
ATOM 724 C CA . ILE A 1 89 ? -9.145 -15.006 7.048 1.00 96.81 89 ILE A CA 1
ATOM 725 C C . ILE A 1 89 ? -10.140 -14.136 6.290 1.00 96.81 89 ILE A C 1
ATOM 727 O O . ILE A 1 89 ? -10.910 -13.396 6.893 1.00 96.81 89 ILE A O 1
ATOM 731 N N . VAL A 1 90 ? -10.136 -14.246 4.967 1.00 97.31 90 VAL A N 1
ATOM 732 C CA . VAL A 1 90 ? -11.149 -13.640 4.101 1.00 97.31 90 VAL A CA 1
ATOM 733 C C . VAL A 1 90 ? -12.253 -14.674 3.884 1.00 97.31 90 VAL A C 1
ATOM 735 O O . VAL A 1 90 ? -11.974 -15.777 3.417 1.00 97.31 90 VAL A O 1
ATOM 738 N N . GLU A 1 91 ? -13.484 -14.348 4.265 1.00 96.38 91 GLU A N 1
ATOM 739 C CA . GLU A 1 91 ? -14.605 -15.292 4.258 1.00 96.38 91 GLU A CA 1
ATOM 740 C C . GLU A 1 91 ? -15.336 -15.322 2.912 1.00 96.38 91 GLU A C 1
ATOM 742 O O . GLU A 1 91 ? -15.405 -14.317 2.207 1.00 96.38 91 GLU A O 1
ATOM 747 N N . ASP A 1 92 ? -15.906 -16.486 2.582 1.00 91.38 92 ASP A N 1
ATOM 748 C CA . ASP A 1 92 ? -16.862 -16.701 1.484 1.00 91.38 92 ASP A CA 1
ATOM 749 C C . ASP A 1 92 ? -16.419 -16.240 0.083 1.00 91.38 92 ASP A C 1
ATOM 751 O O . ASP A 1 92 ? -17.242 -16.062 -0.816 1.00 91.38 92 ASP A O 1
ATOM 755 N N . GLN A 1 93 ? -15.112 -16.094 -0.148 1.00 91.06 93 GLN A N 1
ATOM 756 C CA . GLN A 1 93 ? -14.570 -15.750 -1.460 1.00 91.06 93 GLN A CA 1
ATOM 757 C C . GLN A 1 93 ? -13.139 -16.263 -1.662 1.00 91.06 93 GLN A C 1
ATOM 759 O O . GLN A 1 93 ? -12.383 -16.408 -0.699 1.00 91.06 93 GLN A O 1
ATOM 764 N N . PRO A 1 94 ? -12.736 -16.528 -2.917 1.00 91.38 94 PRO A N 1
ATOM 765 C CA . PRO A 1 94 ? -11.376 -16.947 -3.207 1.00 91.38 94 PRO A CA 1
ATOM 766 C C . PRO A 1 94 ? -10.381 -15.807 -2.969 1.00 91.38 94 PRO A C 1
ATOM 768 O O . PRO A 1 94 ? -10.629 -14.648 -3.311 1.00 91.38 94 PRO A O 1
ATOM 771 N N . THR A 1 95 ? -9.212 -16.169 -2.453 1.00 95.69 95 THR A N 1
ATOM 772 C CA . THR A 1 95 ? -8.018 -15.323 -2.433 1.00 95.69 95 THR A CA 1
ATOM 773 C C . THR A 1 95 ? -6.928 -15.964 -3.282 1.00 95.69 95 THR A C 1
ATOM 775 O O . THR A 1 95 ? -6.942 -17.170 -3.545 1.00 95.69 95 THR A O 1
ATOM 778 N N . SER A 1 96 ? -5.973 -15.159 -3.738 1.00 94.69 96 SER A N 1
ATOM 779 C CA . SER A 1 96 ? -4.772 -15.659 -4.409 1.00 94.69 96 SER A CA 1
ATOM 780 C C . SER A 1 96 ? -3.535 -15.288 -3.607 1.00 94.69 96 SER A C 1
ATOM 782 O O . SER A 1 96 ? -3.482 -14.207 -3.022 1.00 94.69 96 SER A O 1
ATOM 784 N N . SER A 1 97 ? -2.520 -16.153 -3.614 1.00 94.25 97 SER A N 1
ATOM 785 C CA . SER A 1 97 ? -1.215 -15.816 -3.036 1.00 94.25 97 SER A CA 1
ATOM 786 C C . SER A 1 97 ? -0.685 -14.517 -3.641 1.00 94.25 97 SER A C 1
ATOM 788 O O . SER A 1 97 ? -0.805 -14.301 -4.851 1.00 94.25 97 SER A O 1
ATOM 790 N N . TRP A 1 98 ? -0.083 -13.674 -2.808 1.00 94.38 98 TRP A N 1
ATOM 791 C CA . TRP A 1 98 ? 0.611 -12.467 -3.235 1.00 94.38 98 TRP A CA 1
ATOM 792 C C . TRP A 1 98 ? 2.111 -12.584 -2.909 1.00 94.38 98 TRP A C 1
ATOM 794 O O . TRP A 1 98 ? 2.734 -13.592 -3.247 1.00 94.38 98 TRP A O 1
ATOM 804 N N . PHE A 1 99 ? 2.706 -11.551 -2.317 1.00 90.56 99 PHE A N 1
ATOM 805 C CA . PHE A 1 99 ? 4.102 -11.452 -1.910 1.00 90.56 99 PHE A CA 1
ATOM 806 C C . PHE A 1 99 ? 4.205 -11.559 -0.384 1.00 90.56 99 PHE A C 1
ATOM 808 O O . PHE A 1 99 ? 3.426 -10.921 0.317 1.00 90.56 99 PHE A O 1
ATOM 815 N N . ASP A 1 100 ? 5.181 -12.318 0.120 1.00 85.56 100 ASP A N 1
ATOM 816 C CA . ASP A 1 100 ? 5.331 -12.630 1.553 1.00 85.56 100 ASP A CA 1
ATOM 817 C C . ASP A 1 100 ? 4.014 -13.217 2.152 1.00 85.56 100 ASP A C 1
ATOM 819 O O . ASP A 1 100 ? 3.392 -14.010 1.438 1.00 85.56 100 ASP A O 1
ATOM 823 N N . PRO A 1 101 ? 3.563 -12.968 3.410 1.00 90.25 101 PRO A N 1
ATOM 824 C CA . PRO A 1 101 ? 2.350 -13.611 3.931 1.00 90.25 101 PRO A CA 1
ATOM 825 C C . PRO A 1 101 ? 1.043 -13.006 3.391 1.00 90.25 101 PRO A C 1
ATOM 827 O O . PRO A 1 101 ? -0.032 -13.387 3.858 1.00 90.25 101 PRO A O 1
ATOM 830 N N . ASP A 1 102 ? 1.112 -12.059 2.452 1.00 96.06 102 ASP A N 1
ATOM 831 C CA . ASP A 1 102 ? -0.073 -11.390 1.927 1.00 96.06 102 ASP A CA 1
ATOM 832 C C . ASP A 1 102 ? -0.844 -12.284 0.948 1.00 96.06 102 ASP A C 1
ATOM 834 O O . ASP A 1 102 ? -0.287 -13.051 0.151 1.00 96.06 102 ASP A O 1
ATOM 838 N N . VAL A 1 103 ? -2.161 -12.100 0.941 1.00 96.88 103 VAL A N 1
ATOM 839 C CA . VAL A 1 103 ? -3.070 -12.637 -0.072 1.00 96.88 103 VAL A CA 1
ATOM 840 C C . VAL A 1 103 ? -3.854 -11.508 -0.730 1.00 96.88 103 VAL A C 1
ATOM 842 O O . VAL A 1 103 ? -4.168 -10.498 -0.102 1.00 96.88 103 VAL A O 1
ATOM 845 N N . CYS A 1 104 ? -4.184 -11.683 -2.006 1.00 97.31 104 CYS A N 1
ATOM 846 C CA . CYS A 1 104 ? -4.980 -10.734 -2.771 1.00 97.31 104 CYS A CA 1
ATOM 847 C C . CYS A 1 104 ? -6.473 -11.067 -2.675 1.00 97.31 104 CYS A C 1
ATOM 849 O O . CYS A 1 104 ? -6.893 -12.201 -2.941 1.00 97.31 104 CYS A O 1
ATOM 851 N N . ILE A 1 105 ? -7.262 -10.055 -2.320 1.00 96.81 105 ILE A N 1
ATOM 852 C CA . ILE A 1 105 ? -8.719 -10.099 -2.230 1.00 96.81 105 ILE A CA 1
ATOM 853 C C . ILE A 1 105 ? -9.314 -9.736 -3.594 1.00 96.81 105 ILE A C 1
ATOM 855 O O . ILE A 1 105 ? -8.994 -8.690 -4.152 1.00 96.81 105 ILE A O 1
ATOM 859 N N . GLN A 1 106 ? -10.201 -10.582 -4.122 1.00 93.00 106 GLN A N 1
ATOM 860 C CA . GLN A 1 106 ? -10.782 -10.395 -5.461 1.00 93.00 106 GLN A CA 1
ATOM 861 C C . GLN A 1 106 ? -12.004 -9.459 -5.486 1.00 93.00 106 GLN A C 1
ATOM 863 O O . GLN A 1 106 ? -12.384 -8.970 -6.547 1.00 93.00 106 GLN A O 1
ATOM 868 N N . SER A 1 107 ? -12.632 -9.216 -4.332 1.00 94.12 107 SER A N 1
ATOM 869 C CA . SER A 1 107 ? -13.800 -8.339 -4.187 1.00 94.12 107 SER A CA 1
ATOM 870 C C . SER A 1 107 ? -13.451 -7.073 -3.414 1.00 94.12 107 SER A C 1
ATOM 872 O O . SER A 1 107 ? -12.672 -7.110 -2.464 1.00 94.12 107 SER A O 1
ATOM 874 N N . HIS A 1 108 ? -14.100 -5.962 -3.768 1.00 95.56 108 HIS A N 1
ATOM 875 C CA . HIS A 1 108 ? -14.014 -4.702 -3.025 1.00 95.56 108 HIS A CA 1
ATOM 876 C C . HIS A 1 108 ? -14.938 -4.657 -1.801 1.00 95.56 108 HIS A C 1
ATOM 878 O O . HIS A 1 108 ? -14.843 -3.735 -1.001 1.00 95.56 108 HIS A O 1
ATOM 884 N N . SER A 1 109 ? -15.833 -5.633 -1.642 1.00 96.31 109 SER A N 1
ATOM 885 C CA . SER A 1 109 ? -16.666 -5.789 -0.450 1.00 96.31 109 SER A CA 1
ATOM 886 C C . SER A 1 109 ? -16.569 -7.223 0.041 1.00 96.31 109 SER A C 1
ATOM 888 O O . SER A 1 109 ? -16.766 -8.159 -0.739 1.00 96.31 109 SER A O 1
ATOM 890 N N . CYS A 1 110 ? -16.216 -7.400 1.311 1.00 97.00 110 CYS A N 1
ATOM 891 C CA . CYS A 1 110 ? -16.057 -8.722 1.900 1.00 97.00 110 CYS A CA 1
ATOM 892 C C . CYS A 1 110 ? -16.182 -8.715 3.418 1.00 97.00 110 CYS A C 1
ATOM 894 O O . CYS A 1 110 ? -16.226 -7.663 4.059 1.00 97.00 110 CYS A O 1
ATOM 896 N N . VAL A 1 111 ? -16.225 -9.917 3.982 1.00 98.00 111 VAL A N 1
ATOM 897 C CA . VAL A 1 111 ? -16.148 -10.142 5.421 1.00 98.00 111 VAL A CA 1
ATOM 898 C C . VAL A 1 111 ? -14.806 -10.785 5.731 1.00 98.00 111 VAL A C 1
ATOM 900 O O . VAL A 1 111 ? -14.349 -11.677 5.012 1.00 98.00 111 VAL A O 1
ATOM 903 N N . VAL A 1 112 ? -14.166 -10.313 6.794 1.00 97.81 112 VAL A N 1
ATOM 904 C CA . VAL A 1 112 ? -12.908 -10.867 7.283 1.00 97.81 112 VAL A CA 1
ATOM 905 C C . VAL A 1 112 ? -13.029 -11.293 8.738 1.00 97.81 112 VAL A C 1
ATOM 907 O O . VAL A 1 112 ? -13.635 -10.603 9.559 1.00 97.81 112 VAL A O 1
ATOM 910 N N . SER A 1 113 ? -12.406 -12.422 9.052 1.00 97.88 113 SER A N 1
ATOM 911 C CA . SER A 1 113 ? -12.283 -12.982 10.392 1.00 97.88 113 SER A CA 1
ATOM 912 C C . SER A 1 113 ? -10.920 -12.619 10.983 1.00 97.88 113 SER A C 1
ATOM 914 O O . SER A 1 113 ? -9.877 -13.010 10.450 1.00 97.88 113 SER A O 1
ATOM 916 N N . ALA A 1 114 ? -10.934 -11.859 12.080 1.00 97.25 114 ALA A N 1
ATOM 917 C CA . ALA A 1 114 ? -9.755 -11.385 12.797 1.00 97.25 114 ALA A CA 1
ATOM 918 C C . ALA A 1 114 ? -10.099 -10.995 14.245 1.00 97.25 114 ALA A C 1
ATOM 920 O O . ALA A 1 114 ? -11.096 -10.313 14.487 1.00 97.25 114 ALA A O 1
ATOM 921 N N . GLU A 1 115 ? -9.245 -11.368 15.206 1.00 95.75 115 GLU A N 1
ATOM 922 C CA . GLU A 1 115 ? -9.416 -11.020 16.631 1.00 95.75 115 GLU A CA 1
ATOM 923 C C . GLU A 1 115 ? -9.420 -9.504 16.882 1.00 95.75 115 GLU A C 1
ATOM 925 O O . GLU A 1 115 ? -10.095 -9.007 17.782 1.00 95.75 115 GLU A O 1
ATOM 930 N N . GLN A 1 116 ? -8.686 -8.761 16.056 1.00 96.62 116 GLN A N 1
ATOM 931 C CA . GLN A 1 116 ? -8.622 -7.306 16.078 1.00 96.62 116 GLN A CA 1
ATOM 932 C C . GLN A 1 116 ? -9.133 -6.735 14.759 1.00 96.62 116 GLN A C 1
ATOM 934 O O . GLN A 1 116 ? -9.059 -7.378 13.713 1.00 96.62 116 GLN A O 1
ATOM 939 N N . CYS A 1 117 ? -9.619 -5.498 14.811 1.00 97.62 117 CYS A N 1
ATOM 940 C CA . CYS A 1 117 ? -9.906 -4.690 13.640 1.00 97.62 117 CYS A CA 1
ATOM 941 C C . CYS A 1 117 ? -8.631 -4.601 12.792 1.00 97.62 117 CYS A C 1
ATOM 943 O O . CYS A 1 117 ? -7.608 -4.125 13.305 1.00 97.62 117 CYS A O 1
ATOM 945 N N . PRO A 1 118 ? -8.665 -5.043 11.523 1.00 97.81 118 PRO A N 1
ATOM 946 C CA . PRO A 1 118 ? -7.478 -5.167 10.680 1.00 97.81 118 PRO A CA 1
ATOM 947 C C . PRO A 1 118 ? -7.050 -3.815 10.087 1.00 97.81 118 PRO A C 1
ATOM 949 O O . PRO A 1 118 ? -6.872 -3.662 8.879 1.00 97.81 118 PRO A O 1
ATOM 952 N N . CYS A 1 119 ? -6.930 -2.804 10.946 1.00 97.81 119 CYS A N 1
ATOM 953 C CA . CYS A 1 119 ? -6.552 -1.446 10.598 1.00 97.81 119 CYS A CA 1
ATOM 954 C C . CYS A 1 119 ? -5.773 -0.756 11.722 1.00 97.81 119 CYS A C 1
ATOM 956 O O . CYS A 1 119 ? -5.586 -1.299 12.815 1.00 97.81 119 CYS A O 1
ATOM 958 N N . ILE A 1 120 ? -5.294 0.452 11.434 1.00 98.50 120 ILE A N 1
ATOM 959 C CA . ILE A 1 120 ? -4.545 1.277 12.376 1.00 98.50 120 ILE A CA 1
ATOM 960 C C . ILE A 1 120 ? -5.518 2.122 13.204 1.00 98.50 120 ILE A C 1
ATOM 962 O O . ILE A 1 120 ? -6.243 2.961 12.669 1.00 98.50 120 ILE A O 1
ATOM 966 N N . GLY A 1 121 ? -5.488 1.949 14.523 1.00 98.00 121 GLY A N 1
ATOM 967 C CA . GLY A 1 121 ? -6.102 2.866 15.476 1.00 98.00 121 GLY A CA 1
ATOM 968 C C . GLY A 1 121 ? -5.199 4.078 15.703 1.00 98.00 121 GLY A C 1
ATOM 969 O O . GLY A 1 121 ? -4.015 3.940 16.012 1.00 98.00 121 GLY A O 1
ATOM 970 N N . LEU A 1 122 ? -5.735 5.283 15.552 1.00 98.00 122 LEU A N 1
ATOM 971 C CA . LEU A 1 122 ? -4.983 6.527 15.651 1.00 98.00 122 LEU A CA 1
ATOM 972 C C . LEU A 1 122 ? -5.531 7.388 16.791 1.00 98.00 122 LEU A C 1
ATOM 974 O O . LEU A 1 122 ? -6.691 7.803 16.769 1.00 98.00 122 LEU A O 1
ATOM 978 N N . SER A 1 123 ? -4.666 7.705 17.756 1.00 98.12 123 SER A N 1
ATOM 979 C CA . SER A 1 123 ? -4.965 8.603 18.878 1.00 98.12 123 SER A CA 1
ATOM 980 C C . SER A 1 123 ? -5.593 9.915 18.394 1.00 98.12 123 SER A C 1
ATOM 982 O O . SER A 1 123 ? -5.126 10.469 17.390 1.00 98.12 123 SER A O 1
ATOM 984 N N . PRO A 1 124 ? -6.575 10.503 19.103 1.00 97.06 124 PRO A N 1
ATOM 985 C CA . PRO A 1 124 ? -7.145 11.798 18.733 1.00 97.06 124 PRO A CA 1
ATOM 986 C C . PRO A 1 124 ? -6.120 12.937 18.830 1.00 97.06 124 PRO A C 1
ATOM 988 O O . PRO A 1 124 ? -6.310 13.988 18.228 1.00 97.06 124 PRO A O 1
ATOM 991 N N . ARG A 1 125 ? -5.017 12.723 19.565 1.00 97.00 125 ARG A N 1
ATOM 992 C CA . ARG A 1 125 ? -3.907 13.680 19.693 1.00 97.00 125 ARG A CA 1
ATOM 993 C C . ARG A 1 125 ? -2.944 13.652 18.513 1.00 97.00 125 ARG A C 1
ATOM 995 O O . ARG A 1 125 ? -2.158 14.581 18.360 1.00 97.00 125 ARG A O 1
ATOM 1002 N N . THR A 1 126 ? -2.964 12.595 17.705 1.00 97.94 126 THR A N 1
ATOM 1003 C CA . THR A 1 126 ? -2.092 12.502 16.536 1.00 97.94 126 THR A CA 1
ATOM 1004 C C . THR A 1 126 ? -2.554 13.505 15.469 1.00 97.94 126 THR A C 1
ATOM 1006 O O . THR A 1 126 ? -3.742 13.516 15.140 1.00 97.94 126 THR A O 1
ATOM 1009 N N . PRO A 1 127 ? -1.678 14.338 14.888 1.00 97.25 127 PRO A N 1
ATOM 1010 C CA . PRO A 1 127 ? -2.102 15.319 13.894 1.00 97.25 127 PRO A CA 1
ATOM 1011 C C . PRO A 1 127 ? -2.645 14.685 12.598 1.00 97.25 127 PRO A C 1
ATOM 1013 O O . PRO A 1 127 ? -2.562 13.473 12.378 1.00 97.25 127 PRO A O 1
ATOM 1016 N N . LEU A 1 128 ? -3.280 15.507 11.757 1.00 96.31 128 LEU A N 1
ATOM 1017 C CA . LEU A 1 128 ? -3.921 15.057 10.515 1.00 96.31 128 LEU A CA 1
ATOM 1018 C C . LEU A 1 128 ? -2.905 14.592 9.459 1.00 96.31 128 LEU A C 1
ATOM 1020 O O . LEU A 1 128 ? -3.190 13.654 8.728 1.00 96.31 128 LEU A O 1
ATOM 1024 N N . ASP A 1 129 ? -1.700 15.162 9.434 1.00 95.69 129 ASP A N 1
ATOM 1025 C CA . ASP A 1 129 ? -0.649 14.813 8.467 1.00 95.69 129 ASP A CA 1
ATOM 1026 C C . ASP A 1 129 ? -0.210 13.339 8.544 1.00 95.69 129 ASP A C 1
ATOM 1028 O O . ASP A 1 129 ? 0.086 12.725 7.522 1.00 95.69 129 ASP A O 1
ATOM 1032 N N . VAL A 1 130 ? -0.202 12.746 9.742 1.00 97.69 130 VAL A N 1
ATOM 1033 C CA . VAL A 1 130 ? 0.052 11.312 9.941 1.00 97.69 130 VAL A CA 1
ATOM 1034 C C . VAL A 1 130 ? -1.092 10.483 9.361 1.00 97.69 130 VAL A C 1
ATOM 1036 O O . VAL A 1 130 ? -0.838 9.472 8.714 1.00 97.69 130 VAL A O 1
ATOM 1039 N N . PHE A 1 131 ? -2.344 10.902 9.576 1.00 96.88 131 PHE A N 1
ATOM 1040 C CA . PHE A 1 131 ? -3.514 10.218 9.021 1.00 96.88 131 PHE A CA 1
ATOM 1041 C C . PHE A 1 131 ? -3.490 10.254 7.490 1.00 96.88 131 PHE A C 1
ATOM 1043 O O . PHE A 1 131 ? -3.615 9.209 6.856 1.00 96.88 131 PHE A O 1
ATOM 1050 N N . ASP A 1 132 ? -3.262 11.433 6.910 1.00 95.31 132 ASP A N 1
ATOM 1051 C CA . ASP A 1 132 ? -3.183 11.621 5.461 1.00 95.31 132 ASP A CA 1
ATOM 1052 C C . ASP A 1 132 ? -2.037 10.805 4.860 1.00 95.31 132 ASP A C 1
ATOM 1054 O O . ASP A 1 132 ? -2.218 10.155 3.835 1.00 95.31 132 ASP A O 1
ATOM 1058 N N . PHE A 1 133 ? -0.881 10.764 5.531 1.00 96.19 133 PHE A N 1
ATOM 1059 C CA . PHE A 1 133 ? 0.244 9.936 5.109 1.00 96.19 133 PHE A CA 1
ATOM 1060 C C . PHE A 1 133 ? -0.103 8.443 5.113 1.00 96.19 133 PHE A C 1
ATOM 1062 O O . PHE A 1 133 ? 0.180 7.760 4.134 1.00 96.19 133 PHE A O 1
ATOM 1069 N N . LEU A 1 134 ? -0.730 7.922 6.172 1.00 97.06 134 LEU A N 1
ATOM 1070 C CA . LEU A 1 134 ? -1.131 6.510 6.239 1.00 97.06 134 LEU A CA 1
ATOM 1071 C C . LEU A 1 134 ? -2.156 6.160 5.150 1.00 97.06 134 LEU A C 1
ATOM 1073 O O . LEU A 1 134 ? -2.013 5.134 4.485 1.00 97.06 134 LEU A O 1
ATOM 1077 N N . GLN A 1 135 ? -3.133 7.039 4.913 1.00 95.31 135 GLN A N 1
ATOM 1078 C CA . GLN A 1 135 ? -4.096 6.898 3.816 1.00 95.31 135 GLN A CA 1
ATOM 1079 C C . GLN A 1 135 ? -3.399 6.921 2.450 1.00 95.31 135 GLN A C 1
ATOM 1081 O O . GLN A 1 135 ? -3.673 6.075 1.602 1.00 95.31 135 GLN A O 1
ATOM 1086 N N . GLU A 1 136 ? -2.440 7.829 2.244 1.00 93.94 136 GLU A N 1
ATOM 1087 C CA . GLU A 1 136 ? -1.618 7.878 1.033 1.00 93.94 136 GLU A CA 1
ATOM 1088 C C . GLU A 1 136 ? -0.764 6.616 0.874 1.00 93.94 136 GLU A C 1
ATOM 1090 O O . GLU A 1 136 ? -0.567 6.162 -0.246 1.00 93.94 136 GLU A O 1
ATOM 1095 N N . GLN A 1 137 ? -0.294 5.990 1.956 1.00 94.75 137 GLN A N 1
ATOM 1096 C CA . GLN A 1 137 ? 0.375 4.685 1.892 1.00 94.75 137 GLN A CA 1
ATOM 1097 C C . GLN A 1 137 ? -0.604 3.522 1.663 1.00 94.75 137 GLN A C 1
ATOM 1099 O O . GLN A 1 137 ? -0.174 2.424 1.329 1.00 94.75 137 GLN A O 1
ATOM 1104 N N . GLY A 1 138 ? -1.919 3.759 1.707 1.00 96.19 138 GLY A N 1
ATOM 1105 C CA . GLY A 1 138 ? -2.957 2.747 1.492 1.00 96.19 138 GLY A CA 1
ATOM 1106 C C . GLY A 1 138 ? -3.285 1.923 2.734 1.00 96.19 138 GLY A C 1
ATOM 1107 O O . GLY A 1 138 ? -3.835 0.829 2.602 1.00 96.19 138 GLY A O 1
ATOM 1108 N N . TYR A 1 139 ? -2.944 2.433 3.918 1.00 97.75 139 TYR A N 1
ATOM 1109 C CA . TYR A 1 139 ? -3.217 1.787 5.193 1.00 97.75 139 TYR A CA 1
ATOM 1110 C C . TYR A 1 139 ? -4.556 2.269 5.775 1.00 97.75 139 TYR A C 1
ATOM 1112 O O . TYR A 1 139 ? -4.726 3.471 6.025 1.00 97.75 139 TYR A O 1
ATOM 1120 N N . PRO A 1 140 ? -5.514 1.362 6.036 1.00 97.56 140 PRO A N 1
ATOM 1121 C CA . PRO A 1 140 ? -6.775 1.715 6.667 1.00 97.56 140 PRO A CA 1
ATOM 1122 C C . PRO A 1 140 ? -6.503 2.261 8.068 1.00 97.56 140 PRO A C 1
ATOM 1124 O O . PRO A 1 140 ? -5.774 1.661 8.858 1.00 97.56 140 PRO A O 1
ATOM 1127 N N . THR A 1 141 ? -7.084 3.419 8.371 1.00 97.50 141 THR A N 1
ATOM 1128 C CA . THR A 1 141 ? -6.824 4.142 9.618 1.00 97.50 141 THR A CA 1
ATOM 1129 C C . THR A 1 141 ? -8.125 4.692 10.188 1.00 97.50 141 THR A C 1
ATOM 1131 O O . THR A 1 141 ? -8.901 5.316 9.464 1.00 97.50 141 THR A O 1
ATOM 1134 N N . MET A 1 142 ? -8.348 4.506 11.488 1.00 96.25 142 MET A N 1
ATOM 1135 C CA . MET A 1 142 ? -9.514 5.009 12.218 1.00 96.25 142 MET A CA 1
ATOM 1136 C C . MET A 1 142 ? -9.072 5.780 13.459 1.00 96.25 142 MET A C 1
ATOM 1138 O O . MET A 1 142 ? -8.084 5.434 14.099 1.00 96.25 142 MET A O 1
ATOM 1142 N N . ARG A 1 143 ? -9.807 6.834 13.821 1.00 96.50 143 ARG A N 1
ATOM 1143 C CA . ARG A 1 143 ? -9.593 7.528 15.096 1.00 96.50 143 ARG A CA 1
ATOM 1144 C C . ARG A 1 143 ? -10.232 6.718 16.218 1.00 96.50 143 ARG A C 1
ATOM 1146 O O . ARG A 1 143 ? -11.386 6.323 16.087 1.00 96.50 143 ARG A O 1
ATOM 1153 N N . CYS A 1 144 ? -9.509 6.506 17.309 1.00 96.38 144 CYS A N 1
ATOM 1154 C CA . CYS A 1 144 ? -10.025 5.789 18.475 1.00 96.38 144 CYS A CA 1
ATOM 1155 C C . CYS A 1 144 ? -9.427 6.338 19.767 1.00 96.38 144 CYS A C 1
ATOM 1157 O O . CYS A 1 144 ? -8.365 6.964 19.740 1.00 96.38 144 CYS A O 1
ATOM 1159 N N . SER A 1 145 ? -10.091 6.100 20.897 1.00 96.31 145 SER A N 1
ATOM 1160 C CA . SER A 1 145 ? -9.509 6.433 22.198 1.00 96.31 145 SER A CA 1
ATOM 1161 C C . SER A 1 145 ? -8.423 5.423 22.596 1.00 96.31 145 SER A C 1
ATOM 1163 O O . SER A 1 145 ? -8.258 4.370 21.971 1.00 96.31 145 SER A O 1
ATOM 1165 N N . GLN A 1 146 ? -7.662 5.735 23.647 1.00 95.3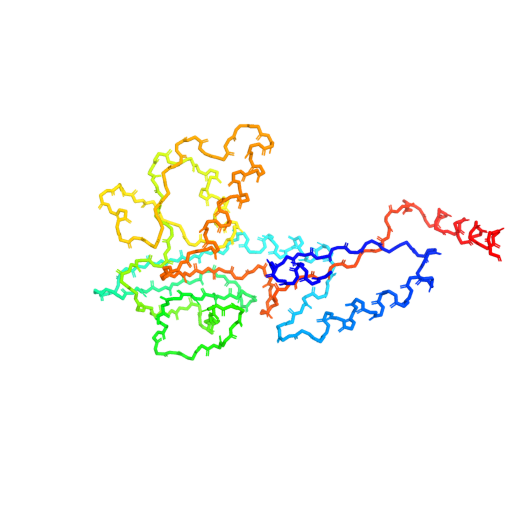8 146 GLN A N 1
ATOM 1166 C CA . GLN A 1 146 ? -6.641 4.820 24.158 1.00 95.38 146 GLN A CA 1
ATOM 1167 C C . GLN A 1 146 ? -7.265 3.560 24.778 1.00 95.38 146 GLN A C 1
ATOM 1169 O O . GLN A 1 146 ? -6.692 2.479 24.686 1.00 95.38 146 GLN A O 1
ATOM 1174 N N . GLU A 1 147 ? -8.452 3.678 25.368 1.00 96.25 147 GLU A N 1
ATOM 1175 C CA . GLU A 1 147 ? -9.204 2.560 25.944 1.00 96.25 147 GLU A CA 1
ATOM 1176 C C . GLU A 1 147 ? -9.643 1.560 24.870 1.00 96.25 147 GLU A C 1
ATOM 1178 O O . GLU A 1 147 ? -9.780 0.376 25.155 1.00 96.25 147 GLU A O 1
ATOM 1183 N N . GLU A 1 148 ? -9.821 2.013 23.629 1.00 95.25 148 GLU A N 1
ATOM 1184 C CA . GLU A 1 148 ? -10.194 1.177 22.487 1.00 95.25 148 GLU A CA 1
ATOM 1185 C C . GLU A 1 148 ? -8.985 0.631 21.716 1.00 95.25 148 GLU A C 1
ATOM 1187 O O . GLU A 1 148 ? -9.162 -0.181 20.809 1.00 95.25 148 GLU A O 1
ATOM 1192 N N . ALA A 1 149 ? -7.760 1.038 22.068 1.00 95.62 149 ALA A N 1
ATOM 1193 C CA . ALA A 1 149 ? -6.538 0.710 21.331 1.00 95.62 149 ALA A CA 1
ATOM 1194 C C . ALA A 1 149 ? -6.335 -0.800 21.126 1.00 95.62 149 ALA A C 1
ATOM 1196 O O . ALA A 1 149 ? -5.869 -1.219 20.069 1.00 95.62 149 ALA A O 1
ATOM 1197 N N . TYR A 1 150 ? -6.729 -1.623 22.106 1.00 95.12 150 TYR A N 1
ATOM 1198 C CA . TYR A 1 150 ? -6.593 -3.084 22.050 1.00 95.12 150 TYR A CA 1
ATOM 1199 C C . TYR A 1 150 ? -7.407 -3.736 20.922 1.00 95.12 150 TYR A C 1
ATOM 1201 O O . TYR A 1 150 ? -7.134 -4.879 20.554 1.00 95.12 150 TYR A O 1
ATOM 1209 N N . ARG A 1 151 ? -8.408 -3.026 20.382 1.00 95.62 151 ARG A N 1
ATOM 1210 C CA . ARG A 1 151 ? -9.280 -3.512 19.310 1.00 95.62 151 ARG A CA 1
ATOM 1211 C C . ARG A 1 151 ? -8.636 -3.430 17.933 1.00 95.62 151 ARG A C 1
ATOM 1213 O O . ARG A 1 151 ? -9.228 -3.966 17.010 1.00 95.62 151 ARG A O 1
ATOM 1220 N N . TYR A 1 152 ? -7.499 -2.757 17.769 1.00 97.50 152 TYR A N 1
ATOM 1221 C CA . TYR A 1 152 ? -6.875 -2.495 16.470 1.00 97.50 152 TYR A CA 1
ATOM 1222 C C . TYR A 1 152 ? -5.558 -3.254 16.325 1.00 97.50 152 TYR A C 1
ATOM 1224 O O . TYR A 1 152 ? -4.836 -3.433 17.304 1.00 97.50 152 TYR A O 1
ATOM 1232 N N . ALA A 1 153 ? -5.221 -3.638 15.093 1.00 97.19 153 ALA A N 1
ATOM 1233 C CA . ALA A 1 153 ? -3.976 -4.337 14.765 1.00 97.19 153 ALA A CA 1
ATOM 1234 C C . ALA A 1 153 ? -2.718 -3.555 15.179 1.00 97.19 153 ALA A C 1
ATOM 1236 O O . ALA A 1 153 ? -1.693 -4.125 15.553 1.00 97.19 153 ALA A O 1
ATOM 1237 N N . LEU A 1 154 ? -2.803 -2.225 15.120 1.00 97.44 154 LEU A N 1
ATOM 1238 C CA . LEU A 1 154 ? -1.767 -1.312 15.578 1.00 97.44 154 LEU A CA 1
ATOM 1239 C C . LEU A 1 154 ? -2.411 -0.036 16.112 1.00 97.44 154 LEU A C 1
ATOM 1241 O O . LEU A 1 154 ? -3.218 0.580 15.422 1.00 97.44 154 LEU A O 1
ATOM 1245 N N . TYR A 1 155 ? -1.999 0.404 17.300 1.00 97.94 155 TYR A N 1
ATOM 1246 C CA . TYR A 1 155 ? -2.358 1.718 17.829 1.00 97.94 155 TYR A CA 1
ATOM 1247 C C . TYR A 1 155 ? -1.179 2.695 17.746 1.00 97.94 155 TYR A C 1
ATOM 1249 O O . TYR A 1 155 ? -0.056 2.378 18.154 1.00 97.94 155 TYR A O 1
ATOM 1257 N N . LEU A 1 156 ? -1.442 3.899 17.235 1.00 97.88 156 LEU A N 1
ATOM 1258 C CA . LEU A 1 156 ? -0.465 4.973 17.081 1.00 97.88 156 LEU A CA 1
ATOM 1259 C C . LEU A 1 156 ? -0.884 6.224 17.857 1.00 97.88 156 LEU A C 1
ATOM 1261 O O . LEU A 1 156 ? -1.893 6.867 17.558 1.00 97.88 156 LEU A O 1
ATOM 1265 N N . ASP A 1 157 ? -0.037 6.623 18.801 1.00 97.25 157 ASP A N 1
ATOM 1266 C CA . ASP A 1 157 ? -0.128 7.898 19.509 1.00 97.25 157 ASP A CA 1
ATOM 1267 C C . ASP A 1 157 ? 1.116 8.733 19.212 1.00 97.25 157 ASP A C 1
ATOM 1269 O O . ASP A 1 157 ? 2.198 8.502 19.750 1.00 97.25 157 ASP A O 1
ATOM 1273 N N . MET A 1 158 ? 0.969 9.670 18.278 1.00 96.50 158 MET A N 1
ATOM 1274 C CA . MET A 1 158 ? 2.056 10.484 17.741 1.00 96.50 158 MET A CA 1
ATOM 1275 C C . MET A 1 158 ? 1.694 11.970 17.846 1.00 96.50 158 MET A C 1
ATOM 1277 O O . MET A 1 158 ? 1.527 12.626 16.819 1.00 96.50 158 MET A O 1
ATOM 1281 N N . PRO A 1 159 ? 1.581 12.544 19.060 1.00 95.50 159 PRO A N 1
ATOM 1282 C CA . PRO A 1 159 ? 1.205 13.951 19.229 1.00 95.50 159 PRO A CA 1
ATOM 1283 C C . PRO A 1 159 ? 2.194 14.921 18.562 1.00 95.50 159 PRO A C 1
ATOM 1285 O O . PRO A 1 159 ? 1.809 16.003 18.135 1.00 95.50 159 PRO A O 1
ATOM 1288 N N . GLY A 1 160 ? 3.463 14.521 18.419 1.00 93.50 160 GLY A N 1
ATOM 1289 C CA . GLY A 1 160 ? 4.486 15.278 17.689 1.00 93.50 160 GLY A CA 1
ATOM 1290 C C . GLY A 1 160 ? 4.467 15.098 16.164 1.00 93.50 160 GLY A C 1
ATOM 1291 O O . GLY A 1 160 ? 5.394 15.567 15.504 1.00 93.50 160 GLY A O 1
ATOM 1292 N N . GLY A 1 161 ? 3.484 14.377 15.614 1.00 95.81 161 GLY A N 1
ATOM 1293 C CA . GLY A 1 161 ? 3.303 14.155 14.177 1.00 95.81 161 GLY A CA 1
ATOM 1294 C C . GLY A 1 161 ? 4.513 13.537 13.472 1.00 95.81 161 GLY A C 1
ATOM 1295 O O . GLY A 1 161 ? 5.307 12.792 14.061 1.00 95.81 161 GLY A O 1
ATOM 1296 N N . LEU A 1 162 ? 4.681 13.884 12.196 1.00 95.69 162 LEU A N 1
ATOM 1297 C CA . LEU A 1 162 ? 5.820 13.454 11.379 1.00 95.69 162 LEU A CA 1
ATOM 1298 C C . LEU A 1 162 ? 7.078 14.315 11.581 1.00 95.69 162 LEU A C 1
ATOM 1300 O O . LEU A 1 162 ? 8.072 14.086 10.903 1.00 95.69 162 LEU A O 1
ATOM 1304 N N . GLY A 1 163 ? 7.077 15.250 12.533 1.00 93.19 163 GLY A N 1
ATOM 1305 C CA . GLY A 1 163 ? 8.190 16.173 12.757 1.00 93.19 163 GLY A CA 1
ATOM 1306 C C . GLY A 1 163 ? 8.103 17.444 11.910 1.00 93.19 163 GLY A C 1
ATOM 1307 O O . GLY A 1 163 ? 7.303 17.552 10.977 1.00 93.19 163 GLY A O 1
ATOM 1308 N N . THR A 1 164 ? 8.923 18.434 12.255 1.00 91.06 164 THR A N 1
ATOM 1309 C CA . THR A 1 164 ? 8.888 19.772 11.630 1.00 91.06 164 THR A CA 1
ATOM 1310 C C . THR A 1 164 ? 9.994 19.974 10.600 1.00 91.06 164 THR A C 1
ATOM 1312 O O . THR A 1 164 ? 9.836 20.772 9.677 1.00 91.06 164 THR A O 1
ATOM 1315 N N . MET A 1 165 ? 11.097 19.234 10.730 1.00 94.69 165 MET A N 1
ATOM 1316 C CA . MET A 1 165 ? 12.244 19.306 9.827 1.00 94.69 165 MET A CA 1
ATOM 1317 C C . MET A 1 165 ? 12.173 18.216 8.757 1.00 94.69 165 MET A C 1
ATOM 1319 O O . MET A 1 165 ? 11.728 17.099 9.012 1.00 94.69 165 MET A O 1
ATOM 1323 N N . ARG A 1 166 ? 12.673 18.512 7.552 1.00 92.62 166 ARG A N 1
ATOM 1324 C CA . ARG A 1 166 ? 12.620 17.586 6.407 1.00 92.62 166 ARG A CA 1
ATOM 1325 C C . ARG A 1 166 ? 13.297 16.239 6.681 1.00 92.62 166 ARG A C 1
ATOM 1327 O O . ARG A 1 166 ? 12.762 15.202 6.303 1.00 92.62 166 ARG A O 1
ATOM 1334 N N . GLU A 1 167 ? 14.465 16.248 7.313 1.00 94.00 167 GLU A N 1
ATOM 1335 C CA . GLU A 1 167 ? 15.212 15.021 7.632 1.00 94.00 167 GLU A CA 1
ATOM 1336 C C . GLU A 1 167 ? 14.449 14.145 8.629 1.00 94.00 167 GLU A C 1
ATOM 1338 O O . GLU A 1 167 ? 14.308 12.939 8.424 1.00 94.00 167 GLU A O 1
ATOM 1343 N N . GLU A 1 168 ? 13.869 14.773 9.652 1.00 94.06 168 GLU A N 1
ATOM 1344 C CA . GLU A 1 168 ? 13.026 14.104 10.637 1.00 94.06 168 GLU A CA 1
ATOM 1345 C C . GLU A 1 168 ? 11.777 13.500 9.986 1.00 94.06 168 GLU A C 1
ATOM 1347 O O . GLU A 1 168 ? 11.447 12.345 10.251 1.00 94.06 168 GLU A O 1
ATOM 1352 N N . GLN A 1 169 ? 11.127 14.231 9.075 1.00 93.81 169 GLN A N 1
ATOM 1353 C CA . GLN A 1 169 ? 9.974 13.733 8.321 1.00 93.81 169 GLN A CA 1
ATOM 1354 C C . GLN A 1 169 ? 10.318 12.509 7.480 1.00 93.81 169 GLN A C 1
ATOM 1356 O O . GLN A 1 169 ? 9.568 11.534 7.494 1.00 93.81 169 GLN A O 1
ATOM 1361 N N . ILE A 1 170 ? 11.452 12.524 6.775 1.00 92.88 170 ILE A N 1
ATOM 1362 C CA . ILE A 1 170 ? 11.916 11.372 5.991 1.00 92.88 170 ILE A CA 1
ATOM 1363 C C . ILE A 1 170 ? 12.138 10.165 6.908 1.00 92.88 170 ILE A C 1
ATOM 1365 O O . ILE A 1 170 ? 11.638 9.074 6.625 1.00 92.88 170 ILE A O 1
ATOM 1369 N N . GLN A 1 171 ? 12.840 10.362 8.026 1.00 95.19 171 GLN A N 1
ATOM 1370 C CA . GLN A 1 171 ? 13.141 9.289 8.966 1.00 95.19 171 GLN A CA 1
ATOM 1371 C C . GLN A 1 171 ? 11.871 8.719 9.608 1.00 95.19 171 GLN A C 1
ATOM 1373 O O . GLN A 1 171 ? 11.687 7.502 9.618 1.00 95.19 171 GLN A O 1
ATOM 1378 N N . ARG A 1 172 ? 10.973 9.576 10.110 1.00 95.75 172 ARG A N 1
ATOM 1379 C CA . ARG A 1 172 ? 9.730 9.160 10.776 1.00 95.75 172 ARG A CA 1
ATOM 1380 C C . ARG A 1 172 ? 8.757 8.486 9.815 1.00 95.75 172 ARG A C 1
ATOM 1382 O O . ARG A 1 172 ? 8.179 7.471 10.187 1.00 95.75 172 ARG A O 1
ATOM 1389 N N . ARG A 1 173 ? 8.605 8.990 8.583 1.00 96.00 173 ARG A N 1
ATOM 1390 C CA . ARG A 1 173 ? 7.779 8.342 7.545 1.00 96.00 173 ARG A CA 1
ATOM 1391 C C . ARG A 1 173 ? 8.303 6.950 7.209 1.00 96.00 173 ARG A C 1
ATOM 1393 O O . ARG A 1 173 ? 7.530 5.998 7.206 1.00 96.00 173 ARG A O 1
ATOM 1400 N N . SER A 1 174 ? 9.612 6.829 6.987 1.00 93.88 174 SER A N 1
ATOM 1401 C CA . SER A 1 174 ? 10.258 5.543 6.702 1.00 93.88 174 SER A CA 1
ATOM 1402 C C . SER A 1 174 ? 10.091 4.556 7.862 1.00 93.88 174 SER A C 1
ATOM 1404 O O . SER A 1 174 ? 9.675 3.420 7.653 1.00 93.88 174 SER A O 1
ATOM 1406 N N . ALA A 1 175 ? 10.334 5.004 9.098 1.00 95.88 175 ALA A N 1
ATOM 1407 C CA . ALA A 1 175 ? 10.165 4.179 10.293 1.00 95.88 175 ALA A CA 1
ATOM 1408 C C . ALA A 1 175 ? 8.705 3.750 10.506 1.00 95.88 175 ALA A C 1
ATOM 1410 O O . ALA A 1 175 ? 8.451 2.626 10.932 1.00 95.88 175 ALA A O 1
ATOM 1411 N N . LEU A 1 176 ? 7.744 4.625 10.195 1.00 97.06 176 LEU A N 1
ATOM 1412 C CA . LEU A 1 176 ? 6.322 4.319 10.304 1.00 97.06 176 LEU A CA 1
ATOM 1413 C C . LEU A 1 176 ? 5.892 3.261 9.283 1.00 97.06 176 LEU A C 1
ATOM 1415 O O . LEU A 1 176 ? 5.270 2.280 9.674 1.00 97.06 176 LEU A O 1
ATOM 1419 N N . VAL A 1 177 ? 6.274 3.419 8.012 1.00 95.81 177 VAL A N 1
ATOM 1420 C CA . VAL A 1 177 ? 6.025 2.407 6.970 1.00 95.81 177 VAL A CA 1
ATOM 1421 C C . VAL A 1 177 ? 6.659 1.081 7.363 1.00 95.81 177 VAL A C 1
ATOM 1423 O O . VAL A 1 177 ? 5.979 0.064 7.381 1.00 95.81 177 VAL A O 1
ATOM 1426 N N . GLN A 1 178 ? 7.929 1.089 7.772 1.00 94.50 178 GLN A N 1
ATOM 1427 C CA . GLN A 1 178 ? 8.612 -0.126 8.207 1.00 94.50 178 GLN A CA 1
ATOM 1428 C C . GLN A 1 178 ? 7.883 -0.812 9.369 1.00 94.50 178 GLN A C 1
ATOM 1430 O O . GLN A 1 178 ? 7.739 -2.030 9.360 1.00 94.50 178 GLN A O 1
ATOM 1435 N N . ARG A 1 179 ? 7.397 -0.045 10.350 1.00 96.25 179 ARG A N 1
ATOM 1436 C CA . ARG A 1 179 ? 6.644 -0.584 11.486 1.00 96.25 179 ARG A CA 1
ATOM 1437 C C . ARG A 1 179 ? 5.334 -1.245 11.054 1.00 96.25 179 ARG A C 1
ATOM 1439 O O . ARG A 1 179 ? 4.989 -2.273 11.622 1.00 96.25 179 ARG A O 1
ATOM 1446 N N . VAL A 1 180 ? 4.617 -0.666 10.088 1.00 95.62 180 VAL A N 1
ATOM 1447 C CA . VAL A 1 180 ? 3.374 -1.243 9.546 1.00 95.62 180 VAL A CA 1
ATOM 1448 C C . VAL A 1 180 ? 3.673 -2.496 8.720 1.00 95.62 180 VAL A C 1
ATOM 1450 O O . VAL A 1 180 ? 3.041 -3.528 8.915 1.00 95.62 180 VAL A O 1
ATOM 1453 N N . GLU A 1 181 ? 4.690 -2.453 7.860 1.00 92.06 181 GLU A N 1
ATOM 1454 C CA . GLU A 1 181 ? 5.092 -3.593 7.024 1.00 92.06 181 GLU A CA 1
ATOM 1455 C C . GLU A 1 181 ? 5.653 -4.776 7.827 1.00 92.06 181 GLU A C 1
ATOM 1457 O O . GLU A 1 181 ? 5.670 -5.895 7.325 1.00 92.06 181 GLU A O 1
ATOM 1462 N N . GLN A 1 182 ? 6.090 -4.560 9.069 1.00 92.38 182 GLN A N 1
ATOM 1463 C CA . GLN A 1 182 ? 6.548 -5.610 9.987 1.00 92.38 182 GLN A CA 1
ATOM 1464 C C . GLN A 1 182 ? 5.445 -6.122 10.926 1.00 92.38 182 GLN A C 1
ATOM 1466 O O . GLN A 1 182 ? 5.737 -6.895 11.837 1.00 92.38 182 GLN A O 1
ATOM 1471 N N . LEU A 1 183 ? 4.189 -5.692 10.751 1.00 93.94 183 LEU A N 1
ATOM 1472 C CA . LEU A 1 183 ? 3.083 -6.209 11.552 1.00 93.94 183 LEU A CA 1
ATOM 1473 C C . LEU A 1 183 ? 2.854 -7.694 11.261 1.00 93.94 183 LEU A C 1
ATOM 1475 O O . LEU A 1 183 ? 2.584 -8.077 10.123 1.00 93.94 183 LEU A O 1
ATOM 1479 N N . GLU A 1 184 ? 2.879 -8.488 12.329 1.00 94.25 184 GLU A N 1
ATOM 1480 C CA . GLU A 1 184 ? 2.465 -9.898 12.346 1.00 94.25 184 GLU A CA 1
ATOM 1481 C C . GLU A 1 184 ? 0.996 -10.065 12.797 1.00 94.25 184 GLU A C 1
ATOM 1483 O O . GLU A 1 184 ? 0.526 -11.170 13.058 1.00 94.25 184 GLU A O 1
ATOM 1488 N N . MET A 1 185 ? 0.262 -8.951 12.894 1.00 94.88 185 MET A N 1
ATOM 1489 C CA . MET A 1 185 ? -1.149 -8.892 13.288 1.00 94.88 185 MET A CA 1
ATOM 1490 C C . MET A 1 185 ? -2.071 -8.879 12.054 1.00 94.88 185 MET A C 1
ATOM 1492 O O . MET A 1 185 ? -1.616 -8.496 10.972 1.00 94.88 185 MET A O 1
ATOM 1496 N N . PRO A 1 186 ? -3.364 -9.243 12.198 1.00 96.44 186 PRO A N 1
ATOM 1497 C CA . PRO A 1 186 ? -4.363 -9.118 11.137 1.00 96.44 186 PRO A CA 1
ATOM 1498 C C . PRO A 1 186 ? -4.355 -7.728 10.502 1.00 96.44 186 PRO A C 1
ATOM 1500 O O . PRO A 1 186 ? -4.547 -6.736 11.201 1.00 96.44 186 PRO A O 1
ATOM 1503 N N . PHE A 1 187 ? -4.154 -7.622 9.191 1.00 97.81 187 PHE A N 1
ATOM 1504 C CA . PHE A 1 187 ? -4.047 -6.314 8.549 1.00 97.81 187 PHE A CA 1
ATOM 1505 C C . PHE A 1 187 ? -4.555 -6.307 7.111 1.00 97.81 187 PHE A C 1
ATOM 1507 O O . PHE A 1 187 ? -4.370 -7.266 6.364 1.00 97.81 187 PHE A O 1
ATOM 1514 N N . LEU A 1 188 ? -5.191 -5.202 6.726 1.00 97.94 188 LEU A N 1
ATOM 1515 C CA . LEU A 1 188 ? -5.602 -4.909 5.356 1.00 97.94 188 LEU A CA 1
ATOM 1516 C C . LEU A 1 188 ? -4.808 -3.722 4.828 1.00 97.94 188 LEU A C 1
ATOM 1518 O O . LEU A 1 188 ? -4.517 -2.798 5.581 1.00 97.94 188 LEU A O 1
ATOM 1522 N N . HIS A 1 189 ? -4.505 -3.702 3.534 1.00 97.88 189 HIS A N 1
ATOM 1523 C CA . HIS A 1 189 ? -3.971 -2.512 2.874 1.00 97.88 189 HIS A CA 1
ATOM 1524 C C . HIS A 1 189 ? -4.153 -2.561 1.355 1.00 97.88 189 HIS A C 1
ATOM 1526 O O . HIS A 1 189 ? -4.455 -3.600 0.769 1.00 97.88 189 HIS A O 1
ATOM 1532 N N . PHE A 1 190 ? -3.952 -1.420 0.697 1.00 97.94 190 PHE A N 1
ATOM 1533 C CA . PHE A 1 190 ? -3.842 -1.368 -0.758 1.00 97.94 190 PHE A CA 1
ATOM 1534 C C . PHE A 1 190 ? -2.408 -1.649 -1.211 1.00 97.94 190 PHE A C 1
ATOM 1536 O O . PHE A 1 190 ? -1.448 -1.108 -0.659 1.00 97.94 190 PHE A O 1
ATOM 1543 N N . GLY A 1 191 ? -2.260 -2.410 -2.295 1.00 96.19 191 GLY A N 1
ATOM 1544 C CA . GLY A 1 191 ? -1.004 -2.517 -3.031 1.00 96.19 191 GLY A CA 1
ATOM 1545 C C . GLY A 1 191 ? -0.533 -1.163 -3.581 1.00 96.19 191 GLY A C 1
ATOM 1546 O O . GLY A 1 191 ? -1.312 -0.219 -3.753 1.00 96.19 191 GLY A O 1
ATOM 1547 N N . ASN A 1 192 ? 0.768 -1.059 -3.856 1.00 95.62 192 ASN A N 1
ATOM 1548 C CA . ASN A 1 192 ? 1.391 0.193 -4.303 1.00 95.62 192 ASN A CA 1
ATOM 1549 C C . ASN A 1 192 ? 1.098 0.523 -5.769 1.00 95.62 192 ASN A C 1
ATOM 1551 O O . ASN A 1 192 ? 1.026 1.696 -6.131 1.00 95.62 192 ASN A O 1
ATOM 1555 N N . TRP A 1 193 ? 0.938 -0.494 -6.615 1.00 97.62 193 TRP A N 1
ATOM 1556 C CA . TRP A 1 193 ? 0.863 -0.358 -8.070 1.00 97.62 193 TRP A CA 1
ATOM 1557 C C . TRP A 1 193 ? -0.447 -0.936 -8.605 1.00 97.62 193 TRP A C 1
ATOM 1559 O O . TRP A 1 193 ? -1.050 -1.788 -7.948 1.00 97.62 193 TRP A O 1
ATOM 1569 N N . PRO A 1 194 ? -0.908 -0.470 -9.776 1.00 97.75 194 PRO A N 1
ATOM 1570 C CA . PRO A 1 194 ? -2.175 -0.912 -10.327 1.00 97.75 194 PRO A CA 1
ATOM 1571 C C . PRO A 1 194 ? -2.091 -2.346 -10.851 1.00 97.75 194 PRO A C 1
ATOM 1573 O O . PRO A 1 194 ? -1.003 -2.869 -11.107 1.00 97.75 194 PRO A O 1
ATOM 1576 N N . ASP A 1 195 ? -3.255 -2.940 -11.091 1.00 96.56 195 ASP A N 1
ATOM 1577 C CA . ASP A 1 195 ? -3.433 -4.145 -11.904 1.00 96.56 195 ASP A CA 1
ATOM 1578 C C . ASP A 1 195 ? -2.619 -5.348 -11.389 1.00 96.56 195 ASP A C 1
ATOM 1580 O O . ASP A 1 195 ? -2.067 -6.124 -12.169 1.00 96.56 195 ASP A O 1
ATOM 1584 N N . GLY A 1 196 ? -2.479 -5.479 -10.065 1.00 95.81 196 GLY A N 1
ATOM 1585 C CA . GLY A 1 196 ? -1.742 -6.587 -9.462 1.00 95.81 196 GLY A CA 1
ATOM 1586 C C . GLY A 1 196 ? -0.242 -6.569 -9.767 1.00 95.81 196 GLY A C 1
ATOM 1587 O O . GLY A 1 196 ? 0.395 -7.622 -9.764 1.00 95.81 196 GLY A O 1
ATOM 1588 N N . ASN A 1 197 ? 0.361 -5.397 -9.986 1.00 97.62 197 ASN A N 1
ATOM 1589 C CA . ASN A 1 197 ? 1.813 -5.277 -10.115 1.00 97.62 197 ASN A CA 1
ATOM 1590 C C . ASN A 1 197 ? 2.506 -5.142 -8.753 1.00 97.62 197 ASN A C 1
ATOM 1592 O O . ASN A 1 197 ? 2.071 -4.401 -7.872 1.00 97.62 197 ASN A O 1
ATOM 1596 N N . ARG A 1 198 ? 3.640 -5.830 -8.583 1.00 96.12 198 ARG A N 1
ATOM 1597 C CA . ARG A 1 198 ? 4.433 -5.763 -7.345 1.00 96.12 198 ARG A CA 1
ATOM 1598 C C . ARG A 1 198 ? 5.333 -4.537 -7.301 1.00 96.12 198 ARG A C 1
ATOM 1600 O O . ARG A 1 198 ? 5.506 -3.950 -6.240 1.00 96.12 198 ARG A O 1
ATOM 1607 N N . ALA A 1 199 ? 5.916 -4.162 -8.433 1.00 97.81 199 ALA A N 1
ATOM 1608 C CA . ALA A 1 199 ? 6.839 -3.037 -8.556 1.00 97.81 199 ALA A CA 1
ATOM 1609 C C . ALA A 1 199 ? 6.573 -2.265 -9.850 1.00 97.81 199 ALA A C 1
ATOM 1611 O O . ALA A 1 199 ? 5.896 -2.774 -10.743 1.00 97.81 199 ALA A O 1
ATOM 1612 N N . ALA A 1 200 ? 7.155 -1.076 -9.982 1.00 97.94 200 ALA A N 1
ATOM 1613 C CA . ALA A 1 200 ? 7.110 -0.296 -11.215 1.00 97.94 200 ALA A CA 1
ATOM 1614 C C . ALA A 1 200 ? 8.504 -0.116 -11.831 1.00 97.94 200 ALA A C 1
ATOM 1616 O O . ALA A 1 200 ? 9.504 0.054 -11.130 1.00 97.94 200 ALA A O 1
ATOM 1617 N N . LEU A 1 201 ? 8.553 -0.116 -13.159 1.00 97.19 201 LEU A N 1
ATOM 1618 C CA . LEU A 1 201 ? 9.708 0.272 -13.958 1.00 97.19 201 LEU A CA 1
ATOM 1619 C C . LEU A 1 201 ? 9.288 1.441 -14.846 1.00 97.19 201 LEU A C 1
ATOM 1621 O O . LEU A 1 201 ? 8.489 1.270 -15.764 1.00 97.19 201 LEU A O 1
ATOM 1625 N N . ALA A 1 202 ? 9.842 2.620 -14.580 1.00 94.69 202 ALA A N 1
ATOM 1626 C CA . ALA A 1 202 ? 9.641 3.788 -15.421 1.00 94.69 202 ALA A CA 1
ATOM 1627 C C . ALA A 1 202 ? 10.898 4.050 -16.245 1.00 94.69 202 ALA A C 1
ATOM 1629 O O . ALA A 1 202 ? 11.980 4.222 -15.687 1.00 94.69 202 ALA A O 1
ATOM 1630 N N . ILE A 1 203 ? 10.764 4.086 -17.569 1.00 86.19 203 ILE A N 1
ATOM 1631 C CA . ILE A 1 203 ? 11.862 4.466 -18.462 1.00 86.19 203 ILE A CA 1
ATOM 1632 C C . ILE A 1 203 ? 11.529 5.833 -19.047 1.00 86.19 203 ILE A C 1
ATOM 1634 O O . ILE A 1 203 ? 10.541 5.988 -19.768 1.00 86.19 203 ILE A O 1
ATOM 1638 N N . SER A 1 204 ? 12.354 6.823 -18.727 1.00 80.69 204 SER A N 1
ATOM 1639 C CA . SER A 1 204 ? 12.305 8.153 -19.327 1.00 80.69 204 SER A CA 1
ATOM 1640 C C . SER A 1 204 ? 13.484 8.340 -20.269 1.00 80.69 204 SER A C 1
ATOM 1642 O O . SER A 1 204 ? 14.623 7.988 -19.958 1.00 80.69 204 SER A O 1
ATOM 1644 N N . GLY A 1 205 ? 13.192 8.909 -21.437 1.00 68.75 205 GLY A N 1
ATOM 1645 C CA . GLY A 1 205 ? 14.212 9.586 -22.217 1.00 68.75 205 GLY A CA 1
ATOM 1646 C C . GLY A 1 205 ? 14.611 10.867 -21.499 1.00 68.75 205 GLY A C 1
ATOM 1647 O O . GLY A 1 205 ? 13.803 11.473 -20.793 1.00 68.75 205 GLY A O 1
ATOM 1648 N N . ASP A 1 206 ? 15.865 11.242 -21.664 1.00 62.66 206 ASP A N 1
ATOM 1649 C CA . ASP A 1 206 ? 16.377 12.527 -21.225 1.00 62.66 206 ASP A CA 1
ATOM 1650 C C . ASP A 1 206 ? 15.505 13.712 -21.716 1.00 62.66 206 ASP A C 1
ATOM 1652 O O . ASP A 1 206 ? 15.070 13.728 -22.870 1.00 62.66 206 ASP A O 1
ATOM 1656 N N . ILE A 1 207 ? 15.252 14.693 -20.838 1.00 51.78 207 ILE A N 1
ATOM 1657 C CA . ILE A 1 207 ? 14.599 15.982 -21.150 1.00 51.78 207 ILE A CA 1
ATOM 1658 C C . ILE A 1 207 ? 15.684 17.080 -21.242 1.00 51.78 207 ILE A C 1
ATOM 1660 O O . ILE A 1 207 ? 15.459 18.225 -20.870 1.00 51.78 207 ILE A O 1
ATOM 1664 N N . ASP A 1 208 ? 16.882 16.765 -21.736 1.00 45.62 208 ASP A N 1
ATOM 1665 C CA . ASP A 1 208 ? 17.954 17.760 -21.923 1.00 45.62 208 ASP A CA 1
ATOM 1666 C C . ASP A 1 208 ? 17.887 18.485 -23.282 1.00 45.62 208 ASP A C 1
ATOM 1668 O O . ASP A 1 208 ? 18.850 19.117 -23.712 1.00 45.62 208 ASP A O 1
ATOM 1672 N N . SER A 1 209 ? 16.753 18.424 -23.985 1.00 44.47 209 SER A N 1
ATOM 1673 C CA . SER A 1 209 ? 16.536 19.226 -25.192 1.00 44.47 209 SER A CA 1
ATOM 1674 C C . SER A 1 209 ? 15.190 19.936 -25.120 1.00 44.47 209 SER A C 1
ATOM 1676 O O . SER A 1 209 ? 14.127 19.360 -25.341 1.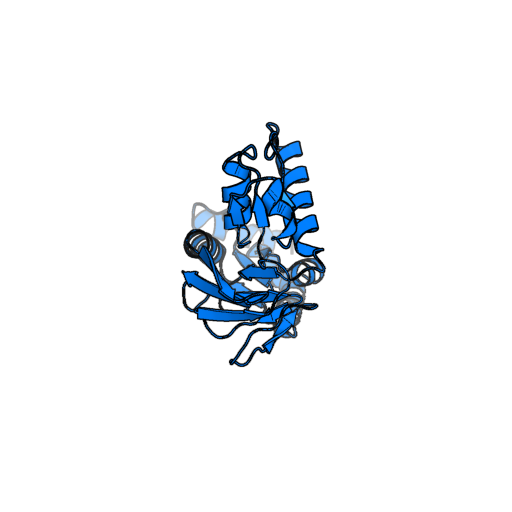00 44.47 209 SER A O 1
ATOM 1678 N N . VAL A 1 210 ? 15.239 21.230 -24.797 1.00 53.22 210 VAL A N 1
ATOM 1679 C CA . VAL A 1 210 ? 14.079 22.124 -24.928 1.00 53.22 210 VAL A CA 1
ATOM 1680 C C . VAL A 1 210 ? 13.776 22.351 -26.421 1.00 53.22 210 VAL A C 1
ATOM 1682 O O . VAL A 1 210 ? 12.662 22.734 -26.775 1.00 53.22 210 VAL A O 1
ATOM 1685 N N . THR A 1 211 ? 14.735 22.048 -27.316 1.00 53.06 211 THR A N 1
ATOM 1686 C CA . THR A 1 211 ? 14.577 22.156 -28.769 1.00 53.06 211 THR A CA 1
ATOM 1687 C C . THR A 1 211 ? 15.134 20.956 -29.548 1.00 53.06 211 THR A C 1
ATOM 1689 O O . THR A 1 211 ? 16.127 20.338 -29.181 1.00 53.06 211 THR A O 1
ATOM 1692 N N . VAL A 1 212 ? 14.533 20.667 -30.708 1.00 55.53 212 VAL A N 1
ATOM 1693 C CA . VAL A 1 212 ? 14.982 19.629 -31.662 1.00 55.53 212 VAL A CA 1
ATOM 1694 C C . VAL A 1 212 ? 16.433 19.847 -32.132 1.00 55.53 212 VAL A C 1
ATOM 1696 O O . VAL A 1 212 ? 17.115 18.895 -32.503 1.00 55.53 212 VAL A O 1
ATOM 1699 N N . GLN A 1 213 ? 16.930 21.086 -32.098 1.00 56.50 213 GLN A N 1
ATOM 1700 C CA . GLN A 1 213 ? 18.296 21.427 -32.507 1.00 56.50 213 GLN A CA 1
ATOM 1701 C C . GLN A 1 213 ? 19.349 20.905 -31.517 1.00 56.50 213 GLN A C 1
ATOM 1703 O O . GLN A 1 213 ? 20.367 20.364 -31.955 1.00 56.50 213 GLN A O 1
ATOM 1708 N N . ASP A 1 214 ? 19.072 20.967 -30.211 1.00 54.25 214 ASP A N 1
ATOM 1709 C CA . ASP A 1 214 ? 19.963 20.448 -29.160 1.00 54.25 214 ASP A CA 1
ATOM 1710 C C . ASP A 1 214 ? 20.123 18.923 -29.261 1.00 54.25 214 ASP A C 1
ATOM 1712 O O . ASP A 1 214 ? 21.209 18.376 -29.066 1.00 54.25 214 ASP A O 1
ATOM 1716 N N . PHE A 1 215 ? 19.049 18.233 -29.657 1.00 56.62 215 PHE A N 1
ATOM 1717 C CA . PHE A 1 215 ? 19.053 16.791 -29.897 1.00 56.62 215 PHE A CA 1
ATOM 1718 C C . PHE A 1 215 ? 19.975 16.394 -31.066 1.00 56.62 215 PHE A C 1
ATOM 1720 O O . PHE A 1 215 ? 20.744 15.438 -30.957 1.00 56.62 215 PHE A O 1
ATOM 1727 N N . PHE A 1 216 ? 19.940 17.133 -32.184 1.00 61.91 216 PHE A N 1
ATOM 1728 C CA . PHE A 1 216 ? 20.750 16.805 -33.365 1.00 61.91 216 PHE A CA 1
ATOM 1729 C C . PHE A 1 216 ? 22.235 17.139 -33.200 1.00 61.91 216 PHE A C 1
ATOM 1731 O O . PHE A 1 216 ? 23.073 16.354 -33.643 1.00 61.91 216 PHE A O 1
ATOM 1738 N N . LEU A 1 217 ? 22.586 18.253 -32.548 1.00 60.25 217 LEU A N 1
ATOM 1739 C CA . LEU A 1 217 ? 23.991 18.634 -32.328 1.00 60.25 217 LEU A CA 1
ATOM 1740 C C . LEU A 1 217 ? 24.762 17.582 -31.512 1.00 60.25 217 LEU A C 1
ATOM 1742 O O . LEU A 1 217 ? 25.952 17.364 -31.733 1.00 60.25 217 LEU A O 1
ATOM 1746 N N . ARG A 1 218 ? 24.066 16.856 -30.640 1.00 60.09 218 ARG A N 1
ATOM 1747 C CA . ARG A 1 218 ? 24.652 15.863 -29.735 1.00 60.09 218 ARG A CA 1
ATOM 1748 C C . ARG A 1 218 ? 24.962 14.522 -30.404 1.00 60.09 218 ARG A C 1
ATOM 1750 O O . ARG A 1 218 ? 25.945 13.871 -30.053 1.00 60.09 218 ARG A O 1
ATOM 1757 N N . ILE A 1 219 ? 24.187 14.138 -31.423 1.00 58.97 219 ILE A N 1
ATOM 1758 C CA . ILE A 1 219 ? 24.520 12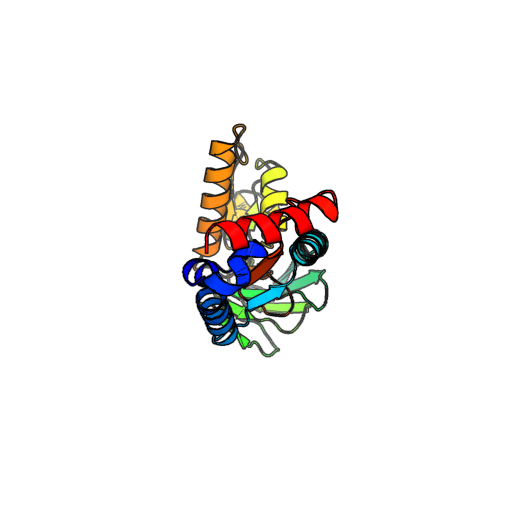.987 -32.282 1.00 58.97 219 ILE A CA 1
ATOM 1759 C C . ILE A 1 219 ? 25.887 13.216 -32.942 1.00 58.97 219 ILE A C 1
ATOM 1761 O O . ILE A 1 219 ? 26.702 12.296 -32.984 1.00 58.97 219 ILE A O 1
ATOM 1765 N N . PHE A 1 220 ? 26.173 14.451 -33.375 1.00 55.81 220 PHE A N 1
ATOM 1766 C CA . PHE A 1 220 ? 27.458 14.806 -33.983 1.00 55.81 220 PHE A CA 1
ATOM 1767 C C . PHE A 1 220 ? 28.633 14.777 -32.995 1.00 55.81 220 PHE A C 1
ATOM 1769 O O . PHE A 1 220 ? 29.735 14.380 -33.382 1.00 55.81 220 PHE A O 1
ATOM 1776 N N . GLU A 1 221 ? 28.420 15.149 -31.730 1.00 56.06 221 GLU A N 1
ATOM 1777 C CA . GLU A 1 221 ? 29.465 15.099 -30.698 1.00 56.06 221 GLU A CA 1
ATOM 1778 C C . GLU A 1 221 ? 29.886 13.666 -30.353 1.00 56.06 221 GLU A C 1
ATOM 1780 O O . GLU A 1 221 ? 31.080 13.397 -30.234 1.00 56.06 221 GLU A O 1
ATOM 1785 N N . VAL A 1 222 ? 28.951 12.713 -30.276 1.00 55.00 222 VAL A N 1
ATOM 1786 C CA . VAL A 1 222 ? 29.290 11.307 -29.980 1.00 55.00 222 VAL A CA 1
ATOM 1787 C C . VAL A 1 222 ? 30.048 10.636 -31.127 1.00 55.00 222 VAL A C 1
ATOM 1789 O O . VAL A 1 222 ? 31.002 9.897 -30.878 1.00 55.00 222 VAL A O 1
ATOM 1792 N N . THR A 1 223 ? 29.730 10.964 -32.382 1.00 53.91 223 THR A N 1
ATOM 1793 C CA . THR A 1 223 ? 30.515 10.507 -33.546 1.00 53.91 223 THR A CA 1
ATOM 1794 C C . THR A 1 223 ? 31.924 11.098 -33.636 1.00 53.91 223 THR A C 1
ATOM 1796 O O . THR A 1 223 ? 32.726 10.603 -34.417 1.00 53.91 223 THR A O 1
ATOM 1799 N N . ARG A 1 224 ? 32.260 12.146 -32.868 1.00 48.84 224 ARG A N 1
ATOM 1800 C CA . ARG A 1 224 ? 33.628 12.701 -32.818 1.00 48.84 224 ARG A CA 1
ATOM 1801 C C . ARG A 1 224 ? 34.545 12.008 -31.808 1.00 48.84 224 ARG A C 1
ATOM 1803 O O . ARG A 1 224 ? 35.753 12.219 -31.870 1.00 48.84 224 ARG A O 1
ATOM 1810 N N . TYR A 1 225 ? 33.985 11.216 -30.897 1.00 47.19 225 TYR A N 1
ATOM 1811 C CA . TYR A 1 225 ? 34.715 10.528 -29.825 1.00 47.19 225 TYR A CA 1
ATOM 1812 C C . TYR A 1 225 ? 34.565 8.994 -29.870 1.00 47.19 225 TYR A C 1
ATOM 1814 O O . TYR A 1 225 ? 34.899 8.321 -28.894 1.00 47.19 225 TYR A O 1
ATOM 1822 N N . SER A 1 226 ? 34.073 8.448 -30.988 1.00 43.28 226 SER A N 1
ATOM 1823 C CA . SER A 1 226 ? 34.103 7.014 -31.330 1.00 43.28 226 SER A CA 1
ATOM 1824 C C . SER A 1 226 ? 35.068 6.762 -32.483 1.00 43.28 226 SER A C 1
ATOM 1826 O O . SER A 1 226 ? 35.631 5.646 -32.510 1.00 43.28 226 SER A O 1
#

Sequence (226 aa):
MERVYSLGGIYTLNLHPERALSCKPALATLLSYAHNRPLPVWSTHLKDVAQWWKERSQFRFEISPEAPNRWRVEATCTARATLLARHLIVEDQPTSSWFDPDVCIQSHSCVVSAEQCPCIGLSPRTPLDVFDFLQEQGYPTMRCSQEEAYRYALYLDMPGGLGTMREEQIQRRSALVQRVEQLEMPFLHFGNWPDGNRAALAISGDIDSVTVQDFFLRIFEVTRYS

pLDDT: mean 90.84, std 12.76, range [43.28, 98.5]

Foldseek 3Di:
DVVQLLVLEEDEAADEPLCCVVCVVVVVVVVVVQPPDPFHAAEDAVVVLVVVLVQLLPKAWDWDDPDQQKIKIAIDHDQFWWKKKALWDWPDDDWDDAPDRIITDNDRITMIGFNARQFEEEEPLADVQQVSLCSSQFTHYDYDHPVCQVRYLYYDDCNCYQHDDPVSNVVSSVVVVVVSVPRNGIHMGIASGTNRHSHYYHYDYDPPDPDPVVVVVVNVVSVVVD

Radius of gyration: 21.57 Å; chains: 1; bounding box: 55×39×60 Å

Secondary structure (DSSP, 8-state):
-HHHHHTT-EEEEEE-GGGTTTTHHHHHHHHHHHHTSSS-EEEE-HHHHHHHHHHHTT-EEEEEEEETTEEEEEEE--TT--EEEESSEEPSS-EEE-STT-EEES-SEEEEE-SSEEEEEE-TTS-HHHHHHHHHHT--EEE--STTGGGEEEEE--TTTT-SSHHHHHHHHHHHHHHHHT--S-EEEE-SSSTT-SEEEEEEE----SSHHHHHHHHHHHTT--